Protein AF-X0VQC3-F1 (afdb_monomer)

Foldseek 3Di:
DPDDPDPDDDDPPDDDDDVLLLVCLLVVVPDPDSDLQSVCCVQVVDDGQDDDDPPDDDPSVVVVVVVSVVSVVVCCVLQVSVVLLVVLCVQLVDGSHCSSPLLSSLQSLLVVLCVVVVHDFFDFDDVVVVRQDDQDDADDDDDDDPDDDDDPPDDDDDDDLQLLVLCQVQVQFPVQWDPDAQPDDDDPQWDDQPSTIGHNDCSDRLNVSLVVLVVVLVVLVVVLVVDDPPDSVNVNSVSSSSSSVVSSSCSLVSCCDSRHRRNDPVSNNSSD

Nearest PDB structures (foldseek):
  7rsu-assembly1_A  TM=7.284E-01  e=1.125E-08  Thermococcus kodakarensis
  5mdn-assembly1_A  TM=6.912E-01  e=2.043E-08  Pyrobaculum calidifontis
  4ail-assembly1_C  TM=7.007E-01  e=2.011E-07  Pyrococcus furiosus
  8d96-assembly1_C  TM=7.444E-01  e=1.266E-06  Homo sapiens
  5iud-assembly1_A  TM=7.146E-01  e=9.870E-07  Homo sapiens

Structure (mmCIF, N/CA/C/O backbone):
data_AF-X0VQC3-F1
#
_entry.id   AF-X0VQC3-F1
#
loop_
_atom_site.group_PDB
_atom_site.id
_atom_site.type_symbol
_atom_site.label_atom_id
_atom_site.label_alt_id
_atom_site.label_comp_id
_atom_site.label_asym_id
_atom_site.label_entity_id
_atom_site.label_seq_id
_atom_site.pdbx_PDB_ins_code
_atom_site.Cartn_x
_atom_site.Cartn_y
_atom_site.Cartn_z
_atom_site.occupancy
_atom_site.B_iso_or_equiv
_atom_site.auth_seq_id
_atom_site.auth_comp_id
_atom_site.auth_asym_id
_atom_site.auth_atom_id
_atom_site.pdbx_PDB_model_num
ATOM 1 N N . LEU A 1 1 ? -15.003 15.583 -15.299 1.00 40.59 1 LEU A N 1
ATOM 2 C CA . LEU A 1 1 ? -13.691 15.624 -15.980 1.00 40.59 1 LEU A CA 1
ATOM 3 C C . LEU A 1 1 ? -12.706 14.827 -15.143 1.00 40.59 1 LEU A C 1
ATOM 5 O O . LEU A 1 1 ? -12.739 14.963 -13.927 1.00 40.59 1 LEU A O 1
ATOM 9 N N . ARG A 1 2 ? -11.904 13.953 -15.759 1.00 46.50 2 ARG A N 1
ATOM 10 C CA . ARG A 1 2 ? -10.806 13.276 -15.058 1.00 46.50 2 ARG A CA 1
ATOM 11 C C . ARG A 1 2 ? -9.728 14.327 -14.794 1.00 46.50 2 ARG A C 1
ATOM 13 O O . ARG A 1 2 ? -9.180 14.880 -15.739 1.00 46.50 2 ARG A O 1
ATOM 20 N N . TYR A 1 3 ? -9.524 14.679 -13.528 1.00 40.12 3 TYR A N 1
ATOM 21 C CA . TYR A 1 3 ? -8.561 15.704 -13.131 1.00 40.12 3 TYR A CA 1
ATOM 22 C C . TYR A 1 3 ? -7.164 15.077 -13.071 1.00 40.12 3 TYR A C 1
ATOM 24 O O . TYR A 1 3 ? -6.830 14.398 -12.101 1.00 40.12 3 TYR A O 1
ATOM 32 N N . GLY A 1 4 ? -6.381 15.271 -14.131 1.00 45.03 4 GLY A N 1
ATOM 33 C CA . GLY A 1 4 ? -4.924 15.321 -14.031 1.00 45.03 4 GLY A CA 1
ATOM 34 C C . GLY A 1 4 ? -4.515 16.773 -13.797 1.00 45.03 4 GLY A C 1
ATOM 35 O O . GLY A 1 4 ? -5.227 17.677 -14.232 1.00 45.03 4 GLY A O 1
ATOM 36 N N . ASP A 1 5 ? -3.412 17.012 -13.094 1.00 43.59 5 ASP A N 1
ATOM 37 C CA . ASP A 1 5 ? -2.832 18.355 -13.024 1.00 43.59 5 ASP A CA 1
ATOM 38 C C . ASP A 1 5 ? -2.479 18.819 -14.448 1.00 43.59 5 ASP A C 1
ATOM 40 O O . ASP A 1 5 ? -1.674 18.193 -15.138 1.00 43.59 5 ASP A O 1
ATOM 44 N N . GLY A 1 6 ? -3.129 19.892 -14.907 1.00 53.28 6 GLY A N 1
ATOM 45 C CA . GLY A 1 6 ? -3.018 20.418 -16.270 1.00 53.28 6 GLY A CA 1
ATOM 46 C C . GLY A 1 6 ? -4.232 20.119 -17.162 1.00 53.28 6 GLY A C 1
ATOM 47 O O . GLY A 1 6 ? -4.972 19.163 -16.960 1.00 53.28 6 GLY A O 1
ATOM 48 N N . LEU A 1 7 ? -4.442 20.971 -18.170 1.00 51.50 7 LEU A N 1
ATOM 49 C CA . LEU A 1 7 ? -5.541 20.965 -19.156 1.00 51.50 7 LEU A CA 1
ATOM 50 C C . LEU A 1 7 ? -5.521 19.747 -20.113 1.00 51.50 7 LEU A C 1
ATOM 52 O O . LEU A 1 7 ? -5.700 19.888 -21.322 1.00 51.50 7 LEU A O 1
ATOM 56 N N . VAL A 1 8 ? -5.270 18.540 -19.612 1.00 57.38 8 VAL A N 1
ATOM 57 C CA . VAL A 1 8 ? -5.296 17.320 -20.419 1.00 57.38 8 VAL A CA 1
ATOM 58 C C . VAL A 1 8 ? -6.728 16.798 -20.453 1.00 57.38 8 VAL A C 1
ATOM 60 O O . VAL A 1 8 ? -7.251 16.263 -19.476 1.00 57.38 8 VAL A O 1
ATOM 63 N N . PHE A 1 9 ? -7.386 16.974 -21.597 1.00 63.69 9 PHE A N 1
ATOM 64 C CA . PHE A 1 9 ? -8.705 16.405 -21.839 1.00 63.69 9 PHE A CA 1
ATOM 65 C C . PHE A 1 9 ? -8.575 14.905 -22.109 1.00 63.69 9 PHE A C 1
ATOM 67 O O . PHE A 1 9 ? -8.085 14.487 -23.155 1.00 63.69 9 PHE A O 1
ATOM 74 N N . TYR A 1 10 ? -9.036 14.092 -21.161 1.00 68.31 10 TYR A N 1
ATOM 75 C CA . TYR A 1 10 ? -9.134 12.647 -21.340 1.00 68.31 10 TYR A CA 1
ATOM 76 C C . TYR A 1 10 ? -10.372 12.306 -22.184 1.00 68.31 10 TYR A C 1
ATOM 78 O O . TYR A 1 10 ? -11.477 12.723 -21.815 1.00 68.31 10 TYR A O 1
ATOM 86 N N . PRO A 1 11 ? -10.236 11.544 -23.286 1.00 77.81 11 PRO A N 1
ATOM 87 C CA . PRO A 1 11 ? -11.393 11.070 -24.029 1.00 77.81 11 PRO A CA 1
ATOM 88 C C . PRO A 1 11 ? -12.239 10.150 -23.142 1.00 77.81 11 PRO A C 1
ATOM 90 O O . PRO A 1 11 ? -11.729 9.233 -22.492 1.00 77.81 11 PRO A O 1
ATOM 93 N N . ALA A 1 12 ? -13.549 10.402 -23.100 1.00 80.06 12 ALA A N 1
ATOM 94 C CA . ALA A 1 12 ? -14.473 9.602 -22.306 1.00 80.06 12 ALA A CA 1
ATOM 95 C C . ALA A 1 12 ? -14.398 8.118 -22.709 1.00 80.06 12 ALA A C 1
ATOM 97 O O . ALA A 1 12 ? -14.315 7.787 -23.890 1.00 80.06 12 ALA A O 1
ATOM 98 N N . GLY A 1 13 ? -14.415 7.225 -21.717 1.00 84.12 13 GLY A N 1
ATOM 99 C CA . GLY A 1 13 ? -14.326 5.778 -21.937 1.00 84.12 13 GLY A CA 1
ATOM 100 C C . GLY A 1 13 ? -12.916 5.239 -22.204 1.00 84.12 13 GLY A C 1
ATOM 101 O O . GLY A 1 13 ? -12.762 4.030 -22.332 1.00 84.12 13 GLY A O 1
ATOM 102 N N . THR A 1 14 ? -11.884 6.088 -22.241 1.00 86.56 14 THR A N 1
ATOM 103 C CA . THR A 1 14 ? -10.486 5.654 -22.400 1.00 86.56 14 THR A CA 1
ATOM 104 C C . THR A 1 14 ? -9.729 5.831 -21.096 1.00 86.56 14 THR A C 1
ATOM 106 O O . THR A 1 14 ? -9.711 6.936 -20.564 1.00 86.56 14 THR A O 1
ATOM 109 N N . SER A 1 15 ? -9.084 4.779 -20.587 1.00 86.38 15 SER A N 1
ATOM 110 C CA . SER A 1 15 ? -8.145 4.913 -19.467 1.00 86.38 15 SER A CA 1
ATOM 111 C C . SER A 1 15 ? -6.739 5.211 -19.969 1.00 86.38 15 SER A C 1
ATOM 113 O O . SER A 1 15 ? -6.212 4.476 -20.801 1.00 86.38 15 SER A O 1
ATOM 115 N N . ILE A 1 16 ? -6.137 6.286 -19.463 1.00 86.56 16 ILE A N 1
ATOM 116 C CA . ILE A 1 16 ? -4.767 6.679 -19.811 1.00 86.56 16 ILE A CA 1
ATOM 117 C C . ILE A 1 16 ? -3.869 6.388 -18.623 1.00 86.56 16 ILE A C 1
ATOM 119 O O . ILE A 1 16 ? -4.120 6.840 -17.509 1.00 86.56 16 ILE A O 1
ATOM 123 N N . ILE A 1 17 ? -2.817 5.624 -18.877 1.00 87.81 17 ILE A N 1
ATOM 124 C CA . ILE A 1 17 ? -1.938 5.098 -17.845 1.00 87.81 17 ILE A CA 1
ATOM 125 C C . ILE A 1 17 ? -0.516 5.495 -18.203 1.00 87.81 17 ILE A C 1
ATOM 127 O O . ILE A 1 17 ? -0.027 5.145 -19.278 1.00 87.81 17 ILE A O 1
ATOM 131 N N . ASP A 1 18 ? 0.151 6.196 -17.290 1.00 89.75 18 ASP A N 1
ATOM 132 C CA . ASP A 1 18 ? 1.593 6.386 -17.378 1.00 89.75 18 ASP A CA 1
ATOM 133 C C . ASP A 1 18 ? 2.300 5.173 -16.763 1.00 89.75 18 ASP A C 1
ATOM 135 O O . ASP A 1 18 ? 2.273 4.938 -15.551 1.00 89.75 18 ASP A O 1
ATOM 139 N N . TYR A 1 19 ? 2.943 4.393 -17.627 1.00 92.31 19 TYR A N 1
ATOM 140 C CA . TYR A 1 19 ? 3.675 3.194 -17.242 1.00 92.31 19 TYR A CA 1
ATOM 141 C C . TYR A 1 19 ? 4.839 3.505 -16.287 1.00 92.31 19 TYR A C 1
ATOM 143 O O . TYR A 1 19 ? 5.175 2.683 -15.435 1.00 92.31 19 TYR A O 1
ATOM 151 N N . MET A 1 20 ? 5.439 4.697 -16.385 1.00 93.00 20 MET A N 1
ATOM 152 C CA . MET A 1 20 ? 6.509 5.126 -15.486 1.00 93.00 20 MET A CA 1
ATOM 153 C C . MET A 1 20 ? 5.992 5.317 -14.056 1.00 93.00 20 MET A C 1
ATOM 155 O O . MET A 1 20 ? 6.674 4.937 -13.107 1.00 93.00 20 MET A O 1
ATOM 159 N N . GLU A 1 21 ? 4.796 5.881 -13.876 1.00 90.50 21 GLU A N 1
ATOM 160 C CA . GLU A 1 21 ? 4.200 6.068 -12.545 1.00 90.50 21 GLU A CA 1
ATOM 161 C C . GLU A 1 21 ? 3.893 4.726 -11.876 1.00 90.50 21 GLU A C 1
ATOM 163 O O . GLU A 1 21 ? 4.167 4.516 -10.690 1.00 90.50 21 GLU A O 1
ATOM 168 N N . TRP A 1 22 ? 3.396 3.774 -12.660 1.00 90.50 22 TRP A N 1
ATOM 169 C CA . TRP A 1 22 ? 3.214 2.395 -12.221 1.00 90.50 22 TRP A CA 1
ATOM 170 C C . TRP A 1 22 ? 4.532 1.727 -11.843 1.00 90.50 22 TRP A C 1
ATOM 172 O O . TRP A 1 22 ? 4.636 1.125 -10.774 1.00 90.50 22 TRP A O 1
ATOM 182 N N . ASP A 1 23 ? 5.559 1.888 -12.669 1.00 89.81 23 ASP A N 1
ATOM 183 C CA . ASP A 1 23 ? 6.875 1.329 -12.406 1.00 89.81 23 ASP A CA 1
ATOM 184 C C . ASP A 1 23 ? 7.520 1.921 -11.141 1.00 89.81 23 ASP A C 1
ATOM 186 O O . ASP A 1 23 ? 8.015 1.175 -10.292 1.00 89.81 23 ASP A O 1
ATOM 190 N N . LYS A 1 24 ? 7.436 3.242 -10.933 1.00 89.25 24 LYS A N 1
ATOM 191 C CA . LYS A 1 24 ? 7.860 3.898 -9.684 1.00 89.25 24 LYS A CA 1
ATOM 192 C C . LYS A 1 24 ? 7.127 3.322 -8.480 1.00 89.25 24 LYS A C 1
ATOM 194 O O . LYS A 1 24 ? 7.752 3.042 -7.458 1.00 89.25 24 LYS A O 1
ATOM 199 N N . LYS A 1 25 ? 5.811 3.121 -8.581 1.00 86.00 25 LYS A N 1
ATOM 200 C CA . LYS A 1 25 ? 5.006 2.559 -7.491 1.00 86.00 25 LYS A CA 1
ATOM 201 C C . LYS A 1 25 ? 5.459 1.142 -7.138 1.00 86.00 25 LYS A C 1
ATOM 203 O O . LYS A 1 25 ? 5.675 0.840 -5.966 1.00 86.00 25 LYS A O 1
ATOM 208 N N . VAL A 1 26 ? 5.616 0.288 -8.145 1.00 84.31 26 VAL A N 1
ATOM 209 C CA . VAL A 1 26 ? 5.994 -1.120 -7.977 1.00 84.31 26 VAL A CA 1
ATOM 210 C C . VAL A 1 26 ? 7.424 -1.260 -7.448 1.00 84.31 26 VAL A C 1
ATOM 212 O O . VAL A 1 26 ? 7.691 -2.090 -6.581 1.00 84.31 26 VAL A O 1
ATOM 215 N N . THR A 1 27 ? 8.341 -0.411 -7.908 1.00 84.62 27 THR A N 1
ATOM 216 C CA . THR A 1 27 ? 9.752 -0.415 -7.485 1.00 84.62 27 THR A CA 1
ATOM 217 C C . THR A 1 27 ? 10.030 0.434 -6.242 1.00 84.62 27 THR A C 1
ATOM 219 O O . THR A 1 27 ? 11.187 0.578 -5.840 1.00 84.62 27 THR A O 1
ATOM 222 N N . LEU A 1 28 ? 8.992 0.993 -5.608 1.00 83.12 28 LEU A N 1
ATOM 223 C CA . LEU A 1 28 ? 9.086 1.895 -4.450 1.00 83.12 28 LEU A CA 1
ATOM 224 C C . LEU A 1 28 ? 10.008 3.101 -4.691 1.00 83.12 28 LEU A C 1
ATOM 226 O O . LEU A 1 28 ? 10.703 3.564 -3.787 1.00 83.12 28 LEU A O 1
ATOM 230 N N . ASN A 1 29 ? 10.016 3.585 -5.926 1.00 87.06 29 ASN A N 1
ATOM 231 C CA . ASN A 1 29 ? 10.859 4.652 -6.430 1.00 87.06 29 ASN A CA 1
ATOM 232 C C . ASN A 1 29 ? 12.381 4.390 -6.290 1.00 87.06 29 ASN A C 1
ATOM 234 O O . ASN A 1 29 ? 13.154 5.326 -6.099 1.00 87.06 29 ASN A O 1
ATOM 238 N N . ARG A 1 30 ? 12.835 3.128 -6.358 1.00 85.19 30 ARG A N 1
ATOM 239 C CA . ARG A 1 30 ? 14.240 2.748 -6.072 1.00 85.19 30 ARG A CA 1
ATOM 240 C C . ARG A 1 30 ? 15.118 2.477 -7.294 1.00 85.19 30 ARG A C 1
ATOM 242 O O . ARG A 1 30 ? 16.275 2.095 -7.115 1.00 85.19 30 ARG A O 1
ATOM 249 N N . ARG A 1 31 ? 14.618 2.646 -8.523 1.00 87.38 31 ARG A N 1
ATOM 250 C CA . ARG A 1 31 ? 15.477 2.526 -9.713 1.00 87.38 31 ARG A CA 1
ATOM 251 C C . ARG A 1 31 ? 16.533 3.625 -9.740 1.00 87.38 31 ARG A C 1
ATOM 253 O O . ARG A 1 31 ? 16.298 4.741 -9.286 1.00 87.38 31 ARG A O 1
ATOM 260 N N . LYS A 1 32 ? 17.684 3.324 -10.348 1.00 90.19 32 LYS A N 1
ATOM 261 C CA . LYS A 1 32 ? 18.749 4.317 -10.579 1.00 90.19 32 LYS A CA 1
ATOM 262 C C . LYS A 1 32 ? 18.290 5.443 -11.511 1.00 90.19 32 LYS A C 1
ATOM 264 O O . LYS A 1 32 ? 18.724 6.579 -11.365 1.00 90.19 32 LYS A O 1
ATOM 269 N N . SER A 1 33 ? 17.443 5.118 -12.486 1.00 93.69 33 SER A N 1
ATOM 270 C CA . SER A 1 33 ? 16.868 6.055 -13.448 1.00 93.69 33 SER A CA 1
ATOM 271 C C . SER A 1 33 ? 15.614 5.448 -14.078 1.00 93.69 33 SER A C 1
ATOM 273 O O . SER A 1 33 ? 15.569 4.241 -14.303 1.00 93.69 33 SER A O 1
ATOM 275 N N . TYR A 1 34 ? 14.628 6.292 -14.390 1.00 94.62 34 TYR A N 1
ATOM 276 C CA . TYR A 1 34 ? 13.377 5.910 -15.064 1.00 94.62 34 TYR A CA 1
ATOM 277 C C . TYR A 1 34 ? 13.370 6.247 -16.557 1.00 94.62 34 TYR A C 1
ATOM 279 O O . TYR A 1 34 ? 12.338 6.137 -17.213 1.00 94.62 34 TYR A O 1
ATOM 287 N N . ALA A 1 35 ? 14.507 6.671 -17.118 1.00 94.56 35 ALA A N 1
ATOM 288 C CA . ALA A 1 35 ? 14.618 6.795 -18.564 1.00 94.56 35 ALA A CA 1
ATOM 289 C C . ALA A 1 35 ? 14.378 5.419 -19.202 1.00 94.56 35 ALA A C 1
ATOM 291 O O . ALA A 1 35 ? 14.978 4.435 -18.766 1.00 94.56 35 ALA A O 1
ATOM 292 N N . LEU A 1 36 ? 13.543 5.360 -20.245 1.00 95.25 36 LEU A N 1
ATOM 293 C CA . LEU A 1 36 ? 13.173 4.106 -20.913 1.00 95.25 36 LEU A CA 1
ATOM 294 C C . LEU A 1 36 ? 14.398 3.263 -21.294 1.00 95.25 36 LEU A C 1
ATOM 296 O O . LEU A 1 36 ? 14.395 2.053 -21.112 1.00 95.25 36 LEU A O 1
ATOM 300 N N . ASP A 1 37 ? 15.464 3.912 -21.763 1.00 93.81 37 ASP A N 1
ATOM 301 C CA . ASP A 1 37 ? 16.719 3.257 -22.135 1.00 93.81 37 ASP A CA 1
ATOM 302 C C . ASP A 1 37 ? 17.385 2.526 -20.957 1.00 93.81 37 ASP A C 1
ATOM 304 O O . ASP A 1 37 ? 17.855 1.402 -21.113 1.00 93.81 37 ASP A O 1
ATOM 308 N N . ASN A 1 38 ? 17.368 3.128 -19.764 1.00 94.69 38 ASN A N 1
ATOM 309 C CA . ASN A 1 38 ? 17.933 2.530 -18.552 1.00 94.69 38 ASN A CA 1
ATOM 310 C C . ASN A 1 38 ? 17.059 1.385 -18.033 1.00 94.69 38 ASN A C 1
ATOM 312 O O . ASN A 1 38 ? 17.579 0.348 -17.627 1.00 94.69 38 ASN A O 1
ATOM 316 N N . VAL A 1 39 ? 15.734 1.552 -18.073 1.00 94.38 39 VAL A N 1
ATOM 317 C CA . VAL A 1 39 ? 14.789 0.504 -17.661 1.00 94.38 39 VAL A CA 1
ATOM 318 C C . VAL A 1 39 ? 14.862 -0.695 -18.612 1.00 94.38 39 VAL A C 1
ATOM 320 O O . VAL A 1 39 ? 14.867 -1.833 -18.149 1.00 94.38 39 VAL A O 1
ATOM 323 N N . ALA A 1 40 ? 14.984 -0.463 -19.923 1.00 94.38 40 ALA A N 1
ATOM 324 C CA . ALA A 1 40 ? 15.162 -1.519 -20.918 1.00 94.38 40 ALA A CA 1
ATOM 325 C C . ALA A 1 40 ? 16.475 -2.289 -20.707 1.00 94.38 40 ALA A C 1
ATOM 327 O O . ALA A 1 40 ? 16.461 -3.515 -20.709 1.00 94.38 40 ALA A O 1
ATOM 328 N N . GLN A 1 41 ? 17.588 -1.605 -20.431 1.00 93.38 41 GLN A N 1
ATOM 329 C CA . GLN A 1 41 ? 18.852 -2.267 -20.080 1.00 93.38 41 GLN A CA 1
ATOM 330 C C . GLN A 1 41 ? 18.722 -3.121 -18.810 1.00 93.38 41 GLN A C 1
ATOM 332 O O . GLN A 1 41 ? 19.151 -4.270 -18.785 1.00 93.38 41 GLN A O 1
ATOM 337 N N . GLU A 1 42 ? 18.103 -2.585 -17.754 1.00 91.06 42 GLU A N 1
ATOM 338 C CA . GLU A 1 42 ? 17.961 -3.287 -16.472 1.00 91.06 42 GLU A CA 1
ATOM 339 C C . GLU A 1 42 ? 17.033 -4.508 -16.568 1.00 91.06 42 GLU A C 1
ATOM 341 O O . GLU A 1 42 ? 17.318 -5.563 -16.002 1.00 91.06 42 GLU A O 1
ATOM 346 N N . VAL A 1 43 ? 15.896 -4.358 -17.252 1.00 89.94 43 VAL A N 1
ATOM 347 C CA . VAL A 1 43 ? 14.829 -5.363 -17.270 1.00 89.94 43 VAL A CA 1
ATOM 348 C C . VAL A 1 43 ? 14.975 -6.317 -18.445 1.00 89.94 43 VAL A C 1
ATOM 350 O O . VAL A 1 43 ? 14.738 -7.509 -18.268 1.00 89.94 43 VAL A O 1
ATOM 353 N N . LEU A 1 44 ? 15.337 -5.835 -19.633 1.00 91.56 44 LEU A N 1
ATOM 354 C CA . LEU A 1 44 ? 15.405 -6.629 -20.865 1.00 91.56 44 LEU A CA 1
ATOM 355 C C . LEU A 1 44 ? 16.828 -7.068 -21.230 1.00 91.56 44 LEU A C 1
ATOM 357 O O . LEU A 1 44 ? 16.957 -7.859 -22.156 1.00 91.56 44 LEU A O 1
ATOM 361 N N . GLU A 1 45 ? 17.859 -6.605 -20.512 1.00 90.19 45 GLU A N 1
ATOM 362 C CA . GLU A 1 45 ? 19.272 -6.801 -20.893 1.00 90.19 45 GLU A CA 1
ATOM 363 C C . GLU A 1 45 ? 19.567 -6.237 -22.299 1.00 90.19 45 GLU A C 1
ATOM 365 O O . GLU A 1 45 ? 20.410 -6.743 -23.037 1.00 90.19 45 GLU A O 1
ATOM 370 N N . ASP A 1 46 ? 18.834 -5.184 -22.678 1.00 91.50 46 ASP A N 1
ATOM 371 C CA . ASP A 1 46 ? 18.937 -4.543 -23.987 1.00 91.50 46 ASP A CA 1
ATOM 372 C C . ASP A 1 46 ? 20.200 -3.670 -24.102 1.00 91.50 46 ASP A C 1
ATOM 374 O O . ASP A 1 46 ? 20.826 -3.288 -23.114 1.00 91.50 46 ASP A O 1
ATOM 378 N N . THR A 1 47 ? 20.564 -3.325 -25.330 1.00 89.19 47 THR A N 1
ATOM 379 C CA . THR A 1 47 ? 21.658 -2.409 -25.651 1.00 89.19 47 THR A CA 1
ATOM 380 C C . THR A 1 47 ? 21.236 -0.939 -25.505 1.00 89.19 47 THR A C 1
ATOM 382 O O . THR A 1 47 ? 20.103 -0.578 -25.837 1.00 89.19 47 THR A O 1
ATOM 385 N N . PRO A 1 48 ? 22.123 -0.055 -25.013 1.00 87.81 48 PRO A N 1
ATOM 386 C CA . PRO A 1 48 ? 21.829 1.371 -24.919 1.00 87.81 48 PRO A CA 1
ATOM 387 C C . PRO A 1 48 ? 21.626 1.979 -26.308 1.00 87.81 48 PRO A C 1
ATOM 389 O O . PRO A 1 48 ? 22.341 1.653 -27.257 1.00 87.81 48 PRO A O 1
ATOM 392 N N . ASN A 1 49 ? 20.676 2.903 -26.422 1.00 84.06 49 ASN A N 1
ATOM 393 C CA . ASN A 1 49 ? 20.494 3.661 -27.655 1.00 84.06 49 ASN A CA 1
ATOM 394 C C . ASN A 1 49 ? 21.722 4.531 -27.969 1.00 84.06 49 ASN A C 1
ATOM 396 O O . ASN A 1 49 ? 22.321 5.146 -27.082 1.00 84.06 49 ASN A O 1
ATOM 400 N N . GLU A 1 50 ? 22.027 4.689 -29.259 1.00 84.06 50 GLU A N 1
ATOM 401 C CA . GLU A 1 50 ? 22.944 5.737 -29.713 1.00 84.06 50 GLU A CA 1
ATOM 402 C C . GLU A 1 50 ? 22.397 7.129 -29.352 1.00 84.06 50 GLU A C 1
ATOM 404 O O . GLU A 1 50 ? 21.185 7.373 -29.364 1.00 84.06 50 GLU A O 1
ATOM 409 N N . LYS A 1 51 ? 23.295 8.084 -29.080 1.00 83.06 51 LYS A N 1
ATOM 410 C CA . LYS A 1 51 ? 22.900 9.491 -28.958 1.00 83.06 51 LYS A CA 1
ATOM 411 C C . LYS A 1 51 ? 22.436 9.998 -30.320 1.00 83.06 51 LYS A C 1
ATOM 413 O O . LYS A 1 51 ? 23.211 10.019 -31.274 1.00 83.06 51 LYS A O 1
ATOM 418 N N . VAL A 1 52 ? 21.184 10.441 -30.389 1.00 84.38 52 VAL A N 1
ATOM 419 C CA . 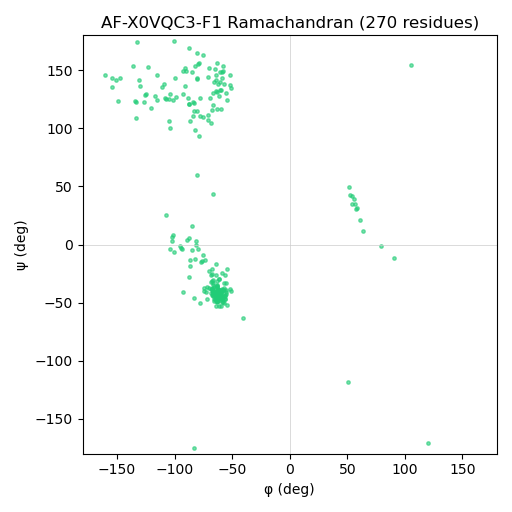VAL A 1 52 ? 20.593 11.023 -31.596 1.00 84.38 52 VAL A CA 1
ATOM 420 C C . VAL A 1 52 ? 20.389 12.520 -31.389 1.00 84.38 52 VAL A C 1
ATOM 422 O O . VAL A 1 52 ? 19.961 12.953 -30.320 1.00 84.38 52 VAL A O 1
ATOM 425 N N . ASP A 1 53 ? 20.699 13.312 -32.412 1.00 85.00 53 ASP A N 1
ATOM 426 C CA . ASP A 1 53 ? 20.377 14.737 -32.448 1.00 85.00 53 ASP A CA 1
ATOM 427 C C . ASP A 1 53 ? 18.912 14.925 -32.858 1.00 85.00 53 ASP A C 1
ATOM 429 O O . ASP A 1 53 ? 18.540 14.600 -33.983 1.00 85.00 53 ASP A O 1
ATOM 433 N N . PHE A 1 54 ? 18.091 15.461 -31.954 1.00 87.69 54 PHE A N 1
ATOM 434 C CA . PHE A 1 54 ? 16.665 15.706 -32.181 1.00 87.69 54 PHE A CA 1
ATOM 435 C C . PHE A 1 54 ? 16.370 16.981 -32.989 1.00 87.69 54 PHE A C 1
ATOM 437 O O . PHE A 1 54 ? 15.211 17.229 -33.314 1.00 87.69 54 PHE A O 1
ATOM 444 N N . SER A 1 55 ? 17.383 17.782 -33.343 1.00 90.06 55 SER A N 1
ATOM 445 C CA . SER A 1 55 ? 17.196 19.035 -34.089 1.00 90.06 55 SER A CA 1
ATOM 446 C C . SER A 1 55 ? 16.762 18.824 -35.545 1.00 90.06 55 SER A C 1
ATOM 448 O O . SER A 1 55 ? 16.160 19.714 -36.149 1.00 90.06 55 SER A O 1
ATOM 450 N N . LYS A 1 56 ? 17.046 17.649 -36.125 1.00 87.56 56 LYS A N 1
ATOM 451 C CA . LYS A 1 56 ? 16.734 17.321 -37.523 1.00 87.56 56 LYS A CA 1
ATOM 452 C C . LYS A 1 56 ? 16.120 15.936 -37.638 1.00 87.56 56 LYS A C 1
ATOM 454 O O . LYS A 1 56 ? 16.751 14.942 -37.290 1.00 87.56 56 LYS A O 1
ATOM 459 N N . LEU A 1 57 ? 14.922 15.861 -38.220 1.00 89.75 57 LEU A N 1
ATOM 460 C CA . LEU A 1 57 ? 14.273 14.585 -38.508 1.00 89.75 57 LEU A CA 1
ATOM 461 C C . LEU A 1 57 ? 15.108 13.772 -39.506 1.00 89.75 57 LEU A C 1
ATOM 463 O O . LEU A 1 57 ? 15.274 14.164 -40.659 1.00 89.75 57 LEU A O 1
ATOM 467 N N . ASN A 1 58 ? 15.596 12.615 -39.070 1.00 90.00 58 ASN A N 1
ATOM 468 C CA . ASN A 1 58 ? 16.348 11.675 -39.896 1.00 90.00 58 A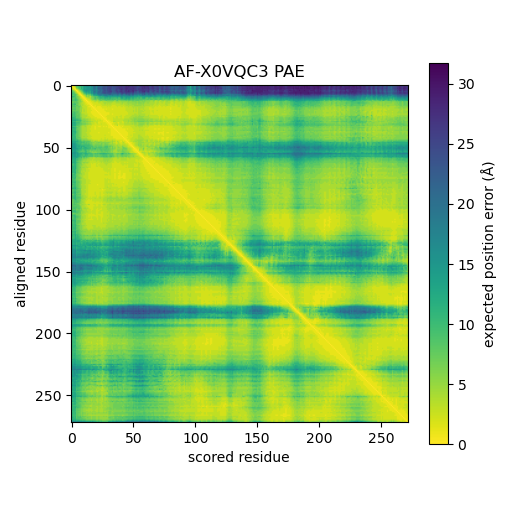SN A CA 1
ATOM 469 C C . ASN A 1 58 ? 15.820 10.241 -39.701 1.00 90.00 58 ASN A C 1
ATOM 471 O O . ASN A 1 58 ? 14.937 9.990 -38.874 1.00 90.00 58 ASN A O 1
ATOM 475 N N . SER A 1 59 ? 16.339 9.294 -40.485 1.00 89.62 59 SER A N 1
ATOM 476 C CA . SER A 1 59 ? 15.966 7.877 -40.384 1.00 89.62 59 SER A CA 1
ATOM 477 C C . SER A 1 59 ? 16.255 7.292 -38.997 1.00 89.62 59 SER A C 1
ATOM 479 O O . SER A 1 59 ? 15.413 6.565 -38.477 1.00 89.62 59 SER A O 1
ATOM 481 N N . LYS A 1 60 ? 17.368 7.681 -38.359 1.00 88.31 60 LYS A N 1
ATOM 482 C CA . LYS A 1 60 ? 17.743 7.215 -37.014 1.00 88.31 60 LYS A CA 1
ATOM 483 C C . LYS A 1 60 ? 16.724 7.610 -35.939 1.00 88.31 60 LYS A C 1
ATOM 485 O O . LYS A 1 60 ? 16.408 6.794 -35.084 1.00 88.31 60 LYS A O 1
ATOM 490 N N . ILE A 1 61 ? 16.166 8.826 -35.981 1.00 90.50 61 ILE A N 1
ATOM 491 C CA . ILE A 1 61 ? 15.115 9.253 -35.033 1.00 90.50 61 ILE A CA 1
ATOM 492 C C . ILE A 1 61 ? 13.854 8.406 -35.207 1.00 90.50 61 ILE A C 1
ATOM 494 O O . ILE A 1 61 ? 13.257 7.985 -34.217 1.00 90.50 61 ILE A O 1
ATOM 498 N N . LYS A 1 62 ? 13.446 8.152 -36.457 1.00 90.88 62 LYS A N 1
ATOM 499 C CA . LYS A 1 62 ? 12.261 7.330 -36.747 1.00 90.88 62 LYS A CA 1
ATOM 500 C C . LYS A 1 62 ? 12.449 5.903 -36.239 1.00 90.88 62 LYS A C 1
ATOM 502 O O . LYS A 1 62 ? 11.564 5.368 -35.581 1.00 90.88 62 LYS A O 1
ATOM 507 N N . GLU A 1 63 ? 13.613 5.316 -36.503 1.00 90.56 63 GLU A N 1
ATOM 508 C CA . GLU A 1 63 ? 13.967 3.984 -36.017 1.00 90.56 63 GLU A CA 1
ATOM 509 C C . GLU A 1 63 ? 14.000 3.931 -34.486 1.00 90.56 63 GLU A C 1
ATOM 511 O O . GLU A 1 63 ? 13.374 3.055 -33.891 1.00 90.56 63 GLU A O 1
ATOM 516 N N . LYS A 1 64 ? 14.631 4.919 -33.839 1.00 91.06 64 LYS A N 1
ATOM 517 C CA . LYS A 1 64 ? 14.632 5.045 -32.380 1.00 91.06 64 LYS A CA 1
ATOM 518 C C . LYS A 1 64 ? 13.213 5.103 -31.811 1.00 91.06 64 LYS A C 1
ATOM 520 O O . LYS A 1 64 ? 12.924 4.391 -30.857 1.00 91.06 64 LYS A O 1
ATOM 525 N N . ASN A 1 65 ? 12.323 5.909 -32.390 1.00 92.25 65 ASN A N 1
ATOM 526 C CA . ASN A 1 65 ? 10.942 6.019 -31.919 1.00 92.25 65 ASN A CA 1
ATOM 527 C C . ASN A 1 65 ? 10.184 4.683 -32.024 1.00 92.25 65 ASN A C 1
ATOM 529 O O . ASN A 1 65 ? 9.509 4.286 -31.077 1.00 92.25 65 ASN A O 1
ATOM 533 N N . ILE A 1 66 ? 10.345 3.960 -33.137 1.00 93.19 66 ILE A N 1
ATOM 534 C CA . ILE A 1 66 ? 9.758 2.623 -33.312 1.00 93.19 66 ILE A CA 1
ATOM 535 C C . ILE A 1 66 ? 10.319 1.646 -32.269 1.00 93.19 66 ILE A C 1
ATOM 537 O O . ILE A 1 66 ? 9.562 0.882 -31.669 1.00 93.19 66 ILE A O 1
ATOM 541 N N . ASN A 1 67 ? 11.633 1.668 -32.038 1.00 92.19 67 ASN A N 1
ATOM 542 C CA . ASN A 1 67 ? 12.286 0.792 -31.068 1.00 92.19 67 ASN A CA 1
ATOM 543 C C . ASN A 1 67 ? 11.863 1.108 -29.628 1.00 92.19 67 ASN A C 1
ATOM 545 O O . ASN A 1 67 ? 11.628 0.180 -28.861 1.00 92.19 67 ASN A O 1
ATOM 549 N N . ASP A 1 68 ? 11.672 2.380 -29.274 1.00 94.38 68 ASP A N 1
ATOM 550 C CA . ASP A 1 68 ? 11.153 2.779 -27.963 1.00 94.38 68 ASP A CA 1
ATOM 551 C C . ASP A 1 68 ? 9.742 2.195 -27.722 1.00 94.38 68 ASP A C 1
ATOM 553 O O . ASP A 1 68 ? 9.477 1.639 -26.656 1.00 94.38 68 ASP A O 1
ATOM 557 N N . VAL A 1 69 ? 8.851 2.212 -28.725 1.00 95.94 69 VAL A N 1
ATOM 558 C CA . VAL A 1 69 ? 7.518 1.580 -28.613 1.00 95.94 69 VAL A CA 1
ATOM 559 C C . VAL A 1 69 ? 7.624 0.056 -28.499 1.00 95.94 69 VAL A C 1
ATOM 561 O O . VAL A 1 69 ? 6.943 -0.548 -27.671 1.00 95.94 69 VAL A O 1
ATOM 564 N N . LYS A 1 70 ? 8.502 -0.586 -29.279 1.00 95.19 70 LYS A N 1
ATOM 565 C CA . LYS A 1 70 ? 8.742 -2.037 -29.170 1.00 95.19 70 LYS A CA 1
ATOM 566 C C . LYS A 1 70 ? 9.261 -2.426 -27.785 1.00 95.19 70 LYS A C 1
ATOM 568 O O . LYS A 1 70 ? 8.782 -3.405 -27.220 1.00 95.19 70 LYS A O 1
ATOM 573 N N . ARG A 1 71 ? 10.174 -1.636 -27.212 1.00 95.38 71 ARG A N 1
ATOM 574 C CA . ARG A 1 71 ? 10.673 -1.826 -25.842 1.00 95.38 71 ARG A CA 1
ATOM 575 C C . ARG A 1 71 ? 9.550 -1.751 -24.822 1.00 95.38 71 ARG A C 1
ATOM 577 O O . ARG A 1 71 ? 9.509 -2.584 -23.929 1.00 95.38 71 ARG A O 1
ATOM 584 N N . MET A 1 72 ? 8.619 -0.808 -24.966 1.00 95.62 72 MET A N 1
ATOM 585 C CA . MET A 1 72 ? 7.449 -0.729 -24.082 1.00 95.62 72 MET A CA 1
ATOM 586 C C . MET A 1 72 ? 6.600 -2.007 -24.127 1.00 95.62 72 MET A C 1
ATOM 588 O O . MET A 1 72 ? 6.209 -2.508 -23.075 1.00 95.62 72 MET A O 1
ATOM 592 N N . VAL A 1 73 ? 6.368 -2.574 -25.317 1.00 95.44 73 VAL A N 1
ATOM 593 C CA . VAL A 1 73 ? 5.642 -3.851 -25.465 1.00 95.44 73 VAL A CA 1
ATOM 594 C C . VAL A 1 73 ? 6.402 -4.997 -24.791 1.00 95.44 73 VAL A C 1
ATOM 596 O O . VAL A 1 73 ? 5.819 -5.731 -24.000 1.00 95.44 73 V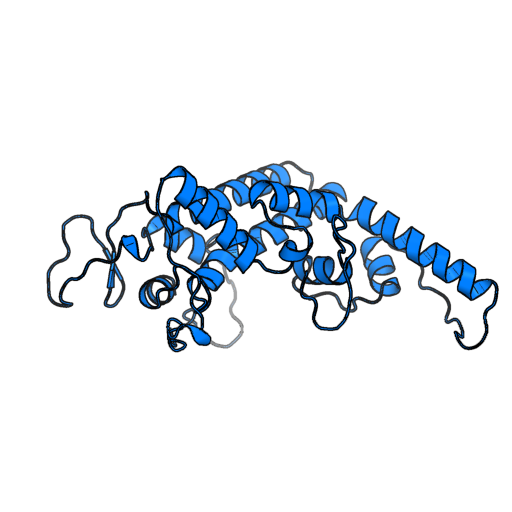AL A O 1
ATOM 599 N N . GLN A 1 74 ? 7.711 -5.108 -25.027 1.00 94.75 74 GLN A N 1
ATOM 600 C CA . GLN A 1 74 ? 8.559 -6.138 -24.411 1.00 94.75 74 GLN A CA 1
ATOM 601 C C . GLN A 1 74 ? 8.640 -6.002 -22.882 1.00 94.75 74 GLN A C 1
ATOM 603 O O . GLN A 1 74 ? 8.671 -7.001 -22.160 1.00 94.75 74 GLN A O 1
ATOM 608 N N . LEU A 1 75 ? 8.664 -4.767 -22.370 1.00 93.38 75 LEU A N 1
ATOM 609 C CA . LEU A 1 75 ? 8.607 -4.492 -20.937 1.00 93.38 75 LEU A CA 1
ATOM 610 C C . LEU A 1 75 ? 7.286 -4.973 -20.341 1.00 93.38 75 LEU A C 1
ATOM 612 O O . LEU A 1 75 ? 7.325 -5.616 -19.298 1.00 93.38 75 LEU A O 1
ATOM 616 N N . GLU A 1 76 ? 6.144 -4.726 -20.985 1.00 92.50 76 GLU A N 1
ATOM 617 C CA . GLU A 1 76 ? 4.854 -5.247 -20.513 1.00 92.50 76 GLU A CA 1
ATOM 618 C C . GLU A 1 76 ? 4.789 -6.775 -20.608 1.00 92.50 76 GLU A C 1
ATOM 620 O O . GLU A 1 76 ? 4.358 -7.422 -19.658 1.00 92.50 76 GLU A O 1
ATOM 625 N N . GLU A 1 77 ? 5.291 -7.389 -21.682 1.00 90.12 77 GLU A N 1
ATOM 626 C CA . GLU A 1 77 ? 5.366 -8.852 -21.797 1.00 90.12 77 GLU A CA 1
ATOM 627 C C . GLU A 1 77 ? 6.158 -9.486 -20.647 1.00 90.12 77 GLU A C 1
ATOM 629 O O . GLU A 1 77 ? 5.777 -10.549 -20.146 1.00 90.12 77 GLU A O 1
ATOM 634 N N . LYS A 1 78 ? 7.234 -8.824 -20.203 1.00 86.69 78 LYS A N 1
ATOM 635 C CA . LYS A 1 78 ? 8.078 -9.306 -19.109 1.00 86.69 78 LYS A CA 1
ATOM 636 C C . LYS A 1 78 ? 7.526 -8.954 -17.730 1.00 86.69 78 LYS A C 1
ATOM 638 O O . LYS A 1 78 ? 7.528 -9.819 -16.864 1.00 86.69 78 LYS A O 1
ATOM 643 N N . LEU A 1 79 ? 7.082 -7.720 -17.505 1.00 86.06 79 LEU A N 1
ATOM 644 C CA . LEU A 1 79 ? 6.690 -7.205 -16.186 1.00 86.06 79 LEU A CA 1
ATOM 645 C C . LEU A 1 79 ? 5.222 -7.475 -15.841 1.00 86.06 79 LEU A C 1
ATOM 647 O O . LEU A 1 79 ? 4.902 -7.605 -14.659 1.00 86.06 79 LEU A O 1
ATOM 651 N N . LYS A 1 80 ? 4.349 -7.587 -16.851 1.00 86.56 80 LYS A N 1
ATOM 652 C CA . LYS A 1 80 ? 2.912 -7.860 -16.709 1.00 86.56 80 LYS A CA 1
ATOM 653 C C . LYS A 1 80 ? 2.201 -6.872 -15.780 1.00 86.56 80 LYS A C 1
ATOM 655 O O . LYS A 1 80 ? 1.400 -7.278 -14.931 1.00 86.56 80 LYS A O 1
ATOM 660 N N . TYR A 1 81 ? 2.522 -5.580 -15.888 1.00 88.50 81 TYR A N 1
ATOM 661 C CA . TYR A 1 81 ? 1.933 -4.562 -15.019 1.00 88.50 81 TYR A CA 1
ATOM 662 C C . TYR A 1 81 ? 0.447 -4.382 -15.305 1.00 88.50 81 TYR A C 1
ATOM 664 O O . TYR A 1 81 ? -0.316 -4.237 -14.352 1.00 88.50 81 TYR A O 1
ATOM 672 N N . ILE A 1 82 ? 0.015 -4.447 -16.568 1.00 89.69 82 ILE A N 1
ATOM 673 C CA . ILE A 1 82 ? -1.408 -4.320 -16.911 1.00 89.69 82 ILE A CA 1
ATOM 674 C C . ILE A 1 82 ? -2.211 -5.446 -16.263 1.00 89.69 82 ILE A C 1
ATOM 676 O O . ILE A 1 82 ? -3.158 -5.161 -15.531 1.00 89.69 82 ILE A O 1
ATOM 680 N N . ASP A 1 83 ? -1.806 -6.702 -16.467 1.00 84.75 83 ASP A N 1
ATOM 681 C CA . ASP A 1 83 ? -2.485 -7.867 -15.880 1.00 84.75 83 ASP A CA 1
ATOM 682 C C . ASP A 1 83 ? -2.553 -7.757 -14.350 1.00 84.75 83 ASP A C 1
ATOM 684 O O . ASP A 1 83 ? -3.597 -7.986 -13.733 1.00 84.75 83 ASP A O 1
ATOM 688 N N . TYR A 1 84 ? -1.437 -7.353 -13.742 1.00 81.31 84 TYR A N 1
ATOM 689 C CA . TYR A 1 84 ? -1.313 -7.202 -12.301 1.00 81.31 84 TYR A CA 1
ATOM 690 C C . TYR A 1 84 ? -2.226 -6.108 -11.728 1.00 81.31 84 TYR A C 1
ATOM 692 O O . TYR A 1 84 ? -2.996 -6.351 -10.794 1.00 81.31 84 TYR A O 1
ATOM 700 N N . PHE A 1 85 ? -2.158 -4.893 -12.273 1.00 87.31 85 PHE A N 1
ATOM 701 C CA . PHE A 1 85 ? -2.994 -3.794 -11.805 1.00 87.31 85 PHE A CA 1
ATOM 702 C C . PHE A 1 85 ? -4.467 -4.037 -12.121 1.00 87.31 85 PHE A C 1
ATOM 704 O O . PHE A 1 85 ? -5.316 -3.644 -11.325 1.00 87.31 85 PHE A O 1
ATOM 711 N N . ASP A 1 86 ? -4.795 -4.737 -13.210 1.00 87.81 86 ASP A N 1
ATOM 712 C CA . ASP A 1 86 ? -6.175 -5.109 -13.510 1.00 87.81 86 ASP A CA 1
ATOM 713 C C . ASP A 1 86 ? -6.744 -6.096 -12.468 1.00 87.81 86 ASP A C 1
ATOM 715 O O . ASP A 1 86 ? -7.893 -5.960 -12.049 1.00 87.81 86 ASP A O 1
ATOM 719 N N . GLU A 1 87 ? -5.945 -7.034 -11.946 1.00 83.50 87 GLU A N 1
ATOM 720 C CA . GLU A 1 87 ? -6.371 -7.913 -10.844 1.00 83.50 87 GLU A CA 1
ATOM 721 C C . GLU A 1 87 ? -6.770 -7.107 -9.593 1.00 83.50 87 GLU A C 1
ATOM 723 O O . GLU A 1 87 ? -7.874 -7.272 -9.058 1.00 83.50 87 GLU A O 1
ATOM 728 N N . ILE A 1 88 ? -5.922 -6.162 -9.170 1.00 85.75 88 ILE A N 1
ATOM 729 C CA . ILE A 1 88 ? -6.220 -5.276 -8.032 1.00 85.75 88 ILE A CA 1
ATOM 730 C C . ILE A 1 88 ? -7.422 -4.383 -8.335 1.00 85.75 88 ILE A C 1
ATOM 732 O O . ILE A 1 88 ? -8.281 -4.171 -7.473 1.00 85.75 88 ILE A O 1
ATOM 736 N N . ARG A 1 89 ? -7.499 -3.846 -9.553 1.00 89.81 89 ARG A N 1
ATOM 737 C CA . ARG A 1 89 ? -8.585 -2.982 -10.014 1.00 89.81 89 ARG A CA 1
ATOM 738 C C . ARG A 1 89 ? -9.922 -3.708 -9.983 1.00 89.81 89 ARG A C 1
ATOM 740 O O . ARG A 1 89 ? -10.889 -3.151 -9.475 1.00 89.81 89 ARG A O 1
ATOM 747 N N . ARG A 1 90 ? -9.993 -4.953 -10.462 1.00 87.62 90 ARG A N 1
ATOM 748 C CA . ARG A 1 90 ? -11.210 -5.779 -10.404 1.00 87.62 90 ARG A CA 1
ATOM 749 C C . ARG A 1 90 ? -11.628 -6.067 -8.965 1.00 87.62 90 ARG A C 1
ATOM 751 O O . ARG A 1 90 ? -12.817 -5.990 -8.658 1.00 87.62 90 ARG A O 1
ATOM 758 N N . LEU A 1 91 ? -10.667 -6.336 -8.081 1.00 85.25 91 LEU A N 1
ATOM 759 C CA . LEU A 1 91 ? -10.933 -6.559 -6.660 1.00 85.25 91 LEU A CA 1
ATOM 760 C C . LEU A 1 91 ? -11.472 -5.296 -5.966 1.00 85.25 91 LEU A C 1
ATOM 762 O O . LEU A 1 91 ? -12.474 -5.333 -5.249 1.00 85.25 91 LEU A O 1
ATOM 766 N N . SER A 1 92 ? -10.806 -4.164 -6.174 1.00 88.81 92 SER A N 1
ATOM 767 C CA . SER A 1 92 ? -11.116 -2.901 -5.495 1.00 88.81 92 SER A CA 1
ATOM 768 C C . SER A 1 92 ? -12.187 -2.066 -6.196 1.00 88.81 92 SER A C 1
ATOM 770 O O . SER A 1 92 ? -12.750 -1.182 -5.565 1.00 88.81 92 SER A O 1
ATOM 772 N N . LYS A 1 93 ? -12.539 -2.382 -7.445 1.00 91.88 93 LYS A N 1
ATOM 773 C CA . LYS A 1 93 ? -13.518 -1.662 -8.280 1.00 91.88 93 LYS A CA 1
ATOM 774 C C . LYS A 1 93 ? -13.195 -0.174 -8.459 1.00 91.88 93 LYS A C 1
ATOM 776 O O . LYS A 1 93 ? -14.094 0.661 -8.442 1.00 91.88 93 LYS A O 1
ATOM 781 N N . VAL A 1 94 ? -11.915 0.142 -8.619 1.00 91.56 94 VAL A N 1
ATOM 782 C CA . VAL A 1 94 ? -11.427 1.493 -8.955 1.00 91.56 94 VAL A CA 1
ATOM 783 C C . VAL A 1 94 ? -11.097 1.600 -10.450 1.00 91.56 94 VAL A C 1
ATOM 785 O O . VAL A 1 94 ? -11.163 0.604 -11.177 1.00 91.56 94 VAL A O 1
ATOM 788 N N . GLU A 1 95 ? -10.746 2.793 -10.927 1.00 90.62 95 GLU A N 1
ATOM 789 C CA . GLU A 1 95 ? -10.235 2.982 -12.291 1.00 90.62 95 GLU A CA 1
ATOM 790 C C . GLU A 1 95 ? -8.739 2.613 -12.382 1.00 90.62 95 GLU A C 1
ATOM 792 O O . GLU A 1 95 ? -8.052 2.479 -11.367 1.00 90.62 95 GLU A O 1
ATOM 797 N N . PHE A 1 96 ? -8.199 2.428 -13.591 1.00 89.69 96 PHE A N 1
ATOM 798 C CA . PHE A 1 96 ? -6.764 2.145 -13.753 1.00 89.69 96 PHE A CA 1
ATOM 799 C C . PHE A 1 96 ? -5.893 3.308 -13.264 1.00 89.69 96 PHE A C 1
ATOM 801 O O . PHE A 1 96 ? -4.843 3.104 -12.659 1.00 89.69 96 PHE A O 1
ATOM 808 N N . GLU A 1 97 ? -6.362 4.529 -13.476 1.00 87.00 97 GLU A N 1
ATOM 809 C CA . GLU A 1 97 ? -5.718 5.772 -13.065 1.00 87.00 97 GLU A CA 1
ATOM 810 C C . GLU A 1 97 ? -5.614 5.901 -11.541 1.00 87.00 97 GLU A C 1
ATOM 812 O O . GLU A 1 97 ? -4.692 6.523 -11.017 1.00 87.00 97 GLU A O 1
ATOM 817 N N . ASP A 1 98 ? -6.520 5.254 -10.808 1.00 88.56 98 ASP A N 1
ATOM 818 C CA . ASP A 1 98 ? -6.517 5.249 -9.347 1.00 88.56 98 ASP A CA 1
ATOM 819 C C . ASP A 1 98 ? -5.447 4.332 -8.756 1.00 88.56 98 ASP A C 1
ATOM 821 O O . ASP A 1 98 ? -5.143 4.442 -7.566 1.00 88.56 98 ASP A O 1
ATOM 825 N N . MET A 1 99 ? -4.850 3.446 -9.562 1.00 87.25 99 MET A N 1
ATOM 826 C CA . MET A 1 99 ? -3.868 2.464 -9.095 1.00 87.25 99 MET A CA 1
ATOM 827 C C . MET A 1 99 ? -2.649 3.113 -8.447 1.00 87.25 99 MET A C 1
ATOM 829 O O . MET A 1 99 ? -2.019 2.502 -7.584 1.00 87.25 99 MET A O 1
ATOM 833 N N . ILE A 1 100 ? -2.324 4.363 -8.786 1.00 86.94 100 ILE A N 1
ATOM 834 C CA . ILE A 1 100 ? -1.226 5.103 -8.151 1.00 86.94 100 ILE A CA 1
ATOM 835 C C . ILE A 1 100 ? -1.529 5.442 -6.679 1.00 86.94 100 ILE A C 1
ATOM 837 O O . ILE A 1 100 ? -0.616 5.464 -5.852 1.00 86.94 100 ILE A O 1
ATOM 841 N N . TRP A 1 101 ? -2.804 5.549 -6.295 1.00 87.88 101 TRP A N 1
ATOM 842 C CA . TRP A 1 101 ? -3.246 5.968 -4.963 1.00 87.88 101 TRP A CA 1
ATOM 843 C C . TRP A 1 101 ? -3.735 4.788 -4.113 1.00 87.88 101 TRP A C 1
ATOM 845 O O . TRP A 1 101 ? -4.891 4.373 -4.196 1.00 87.88 101 TRP A O 1
ATOM 855 N N . ASN A 1 102 ? -2.892 4.294 -3.197 1.00 89.31 102 ASN A N 1
ATOM 856 C CA . ASN A 1 102 ? -3.294 3.221 -2.268 1.00 89.31 102 ASN A CA 1
ATOM 857 C C . ASN A 1 102 ? -4.525 3.602 -1.428 1.00 89.31 102 ASN A C 1
ATOM 859 O O . ASN A 1 102 ? -5.363 2.748 -1.146 1.00 89.31 102 ASN A O 1
ATOM 863 N N . SER A 1 103 ? -4.676 4.886 -1.088 1.00 90.62 103 SER A N 1
ATOM 864 C CA . SER A 1 103 ? -5.844 5.397 -0.366 1.00 90.62 103 SER A CA 1
ATOM 865 C C . SER A 1 103 ? -7.155 5.163 -1.113 1.00 90.62 103 SER A C 1
ATOM 867 O O . SER A 1 103 ? -8.129 4.781 -0.477 1.00 90.62 103 SER A O 1
ATOM 869 N N . ARG A 1 104 ? -7.194 5.324 -2.444 1.00 91.69 104 ARG A N 1
ATOM 870 C CA . ARG A 1 104 ? -8.404 5.070 -3.249 1.00 91.69 104 ARG A CA 1
ATOM 871 C C . ARG A 1 104 ? -8.754 3.583 -3.280 1.00 91.69 104 ARG A C 1
ATOM 873 O O . ARG A 1 104 ? -9.919 3.235 -3.109 1.00 91.69 104 ARG A O 1
ATOM 880 N N . ILE A 1 105 ? -7.746 2.719 -3.416 1.00 92.19 105 ILE A N 1
ATOM 881 C CA . ILE A 1 105 ? -7.910 1.256 -3.397 1.00 92.19 105 ILE A CA 1
ATOM 882 C C . ILE A 1 105 ? -8.522 0.804 -2.063 1.00 92.19 105 ILE A C 1
ATOM 884 O O . ILE A 1 105 ? -9.548 0.126 -2.046 1.00 92.19 105 ILE A O 1
ATOM 888 N N . ILE A 1 106 ? -7.915 1.205 -0.943 1.00 92.94 106 ILE A N 1
ATOM 889 C CA . ILE A 1 106 ? -8.358 0.824 0.407 1.00 92.94 106 ILE A CA 1
ATOM 890 C C . ILE A 1 106 ? -9.750 1.388 0.714 1.00 92.94 106 ILE A C 1
ATOM 892 O O . ILE A 1 106 ? -10.609 0.677 1.232 1.00 92.94 106 ILE A O 1
ATOM 896 N N . ASP A 1 1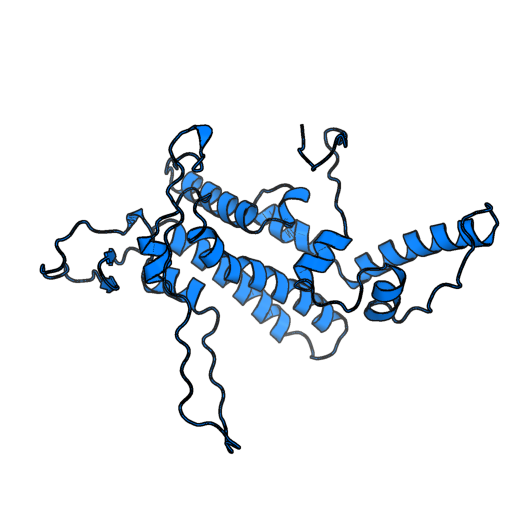07 ? -10.000 2.641 0.340 1.00 93.25 107 ASP A N 1
ATOM 897 C CA . ASP A 1 107 ? -11.289 3.301 0.524 1.00 93.25 107 ASP A CA 1
ATOM 898 C C . ASP A 1 107 ? -12.426 2.614 -0.243 1.00 93.25 107 ASP A C 1
ATOM 900 O O . ASP A 1 107 ? -13.526 2.455 0.285 1.00 93.25 107 ASP A O 1
ATOM 904 N N . MET A 1 108 ? -12.167 2.144 -1.465 1.00 94.12 108 MET A N 1
ATOM 905 C CA . MET A 1 108 ? -13.170 1.394 -2.215 1.00 94.12 108 MET A CA 1
ATOM 906 C C . MET A 1 108 ? -13.405 -0.009 -1.661 1.00 94.12 108 MET A C 1
ATOM 908 O O . MET A 1 108 ? -14.551 -0.456 -1.633 1.00 94.12 108 MET A O 1
ATOM 912 N N . LEU A 1 109 ? -12.371 -0.703 -1.174 1.00 93.62 109 LEU A N 1
ATOM 913 C CA . LEU A 1 109 ? -12.559 -1.978 -0.469 1.00 93.62 109 LEU A CA 1
ATOM 914 C C . LEU A 1 109 ? -13.433 -1.800 0.781 1.00 93.62 109 LEU A C 1
ATOM 916 O O . LEU A 1 109 ? -14.325 -2.611 1.030 1.00 93.62 109 LEU A O 1
ATOM 920 N N . LEU A 1 110 ? -13.230 -0.703 1.512 1.00 95.12 110 LEU A N 1
ATOM 921 C CA . LEU A 1 110 ? -14.046 -0.322 2.659 1.00 95.12 110 LEU A CA 1
ATOM 922 C C . LEU A 1 110 ? -15.505 -0.047 2.273 1.00 95.12 110 LEU A C 1
ATOM 924 O O . LEU A 1 110 ? -16.418 -0.587 2.896 1.00 95.12 110 LEU A O 1
ATOM 928 N N . LEU A 1 111 ? -15.739 0.752 1.229 1.00 95.56 111 LEU A N 1
ATOM 929 C CA . LEU A 1 111 ? -17.086 1.055 0.733 1.00 95.56 111 LEU A CA 1
ATOM 930 C C . LEU A 1 111 ? -17.831 -0.199 0.268 1.00 95.56 111 LEU A C 1
ATOM 932 O O . LEU A 1 111 ? -19.031 -0.333 0.511 1.00 95.56 111 LEU A O 1
ATOM 936 N N . GLN A 1 112 ? -17.132 -1.126 -0.390 1.00 95.12 112 GLN A N 1
ATOM 937 C CA . GLN A 1 112 ? -17.707 -2.409 -0.782 1.00 95.12 112 GLN A CA 1
ATOM 938 C C . GLN A 1 112 ? -18.151 -3.219 0.439 1.00 95.12 112 GLN A C 1
ATOM 940 O O . GLN A 1 112 ? -19.259 -3.754 0.442 1.00 95.12 112 GLN A O 1
ATOM 945 N N . GLU A 1 113 ? -17.321 -3.280 1.483 1.00 95.62 113 GLU A N 1
ATOM 946 C CA . GLU A 1 113 ? -17.665 -4.006 2.704 1.00 95.62 113 GLU A CA 1
ATOM 947 C C . GLU A 1 113 ? -18.826 -3.357 3.459 1.00 95.62 113 GLU A C 1
ATOM 949 O O . GLU A 1 113 ? -19.770 -4.042 3.852 1.00 95.62 113 GLU A O 1
ATOM 954 N N . ALA A 1 114 ? -18.819 -2.031 3.586 1.00 96.31 114 ALA A N 1
ATOM 955 C CA . ALA A 1 114 ? -19.919 -1.297 4.197 1.00 96.31 114 ALA A CA 1
ATOM 956 C C . ALA A 1 114 ? -21.234 -1.512 3.442 1.00 96.31 114 ALA A C 1
ATOM 958 O O . ALA A 1 114 ? -22.259 -1.780 4.067 1.00 96.31 114 ALA A O 1
ATOM 959 N N . LYS A 1 115 ? -21.205 -1.508 2.101 1.00 96.31 115 LYS A N 1
ATOM 960 C CA . LYS A 1 115 ? -22.378 -1.838 1.279 1.00 96.31 115 LYS A CA 1
ATOM 961 C C . LYS A 1 115 ? -22.897 -3.246 1.574 1.00 96.31 115 LYS A C 1
ATOM 963 O O . LYS A 1 115 ? -24.103 -3.413 1.744 1.00 96.31 115 LYS A O 1
ATOM 968 N N . ASN A 1 116 ? -22.014 -4.242 1.667 1.00 95.38 116 ASN A N 1
ATOM 969 C CA . ASN A 1 116 ? -22.404 -5.622 1.979 1.00 95.38 116 ASN A CA 1
ATOM 970 C C . ASN A 1 116 ? -23.053 -5.734 3.366 1.00 95.38 116 ASN A C 1
ATOM 972 O O . ASN A 1 116 ? -24.048 -6.439 3.527 1.00 95.38 116 ASN A O 1
ATOM 976 N N . LYS A 1 117 ? -22.534 -4.991 4.349 1.00 95.44 117 LYS A N 1
ATOM 977 C CA . LYS A 1 117 ? -23.076 -4.920 5.713 1.00 95.44 117 LYS A CA 1
ATOM 978 C C . LYS A 1 117 ? -24.259 -3.964 5.874 1.00 95.44 117 LYS A C 1
ATOM 980 O O . LYS A 1 117 ? -24.792 -3.857 6.974 1.00 95.44 117 LYS A O 1
ATOM 985 N N . LYS A 1 118 ? -24.685 -3.285 4.803 1.00 96.50 118 LYS A N 1
ATOM 986 C CA . LYS A 1 118 ? -25.731 -2.246 4.825 1.00 96.50 118 LYS A CA 1
ATOM 987 C C . LYS A 1 118 ? -25.417 -1.103 5.805 1.00 96.50 118 LYS A C 1
ATOM 989 O O . LYS A 1 118 ? -26.318 -0.531 6.411 1.00 96.50 118 LYS A O 1
ATOM 994 N N . ILE A 1 119 ? -24.136 -0.767 5.943 1.00 95.19 119 ILE A N 1
ATOM 995 C CA . ILE A 1 119 ? -23.644 0.353 6.747 1.00 95.19 119 ILE A CA 1
ATOM 996 C C . ILE A 1 119 ? -23.515 1.579 5.844 1.00 95.19 119 ILE A C 1
ATOM 998 O O . ILE A 1 119 ? -22.890 1.522 4.782 1.00 95.19 119 ILE A O 1
ATOM 1002 N N . VAL A 1 120 ? -24.085 2.701 6.279 1.00 93.94 120 VAL A N 1
ATOM 1003 C CA . VAL A 1 120 ? -23.896 4.001 5.627 1.00 93.94 120 VAL A CA 1
ATOM 1004 C C . VAL A 1 120 ? -22.655 4.655 6.217 1.00 93.94 120 VAL A C 1
ATOM 1006 O O . VAL A 1 120 ? -22.582 4.878 7.422 1.00 93.94 120 VAL A O 1
ATOM 1009 N N . LEU A 1 121 ? -21.672 4.944 5.366 1.00 93.25 121 LEU A N 1
ATOM 1010 C CA . LEU A 1 121 ? -20.441 5.610 5.780 1.00 93.25 121 LEU A CA 1
ATOM 1011 C C . LEU A 1 121 ? -20.550 7.124 5.652 1.00 93.25 121 LEU A C 1
ATOM 1013 O O . LEU A 1 121 ? -21.244 7.644 4.777 1.00 93.25 121 LEU A O 1
ATOM 1017 N N . SER A 1 122 ? -19.789 7.817 6.493 1.00 87.69 122 SER A N 1
ATOM 1018 C CA . SER A 1 122 ? -19.565 9.252 6.389 1.00 87.69 122 SER A CA 1
ATOM 1019 C C . SER A 1 122 ? -18.950 9.632 5.038 1.00 87.69 122 SER A C 1
ATOM 1021 O O . SER A 1 122 ? -18.247 8.856 4.365 1.00 87.69 122 SER A O 1
ATOM 1023 N N . MET A 1 123 ? -19.204 10.877 4.638 1.00 89.75 123 MET A N 1
ATOM 1024 C CA . MET A 1 123 ? -18.453 11.508 3.559 1.00 89.75 123 MET A CA 1
ATOM 1025 C C . MET A 1 123 ? -16.979 11.636 3.949 1.00 89.75 123 MET A C 1
ATOM 1027 O O . MET A 1 123 ? -16.636 11.679 5.128 1.00 89.75 123 MET A O 1
ATOM 1031 N N . LYS A 1 124 ? -16.096 11.728 2.950 1.00 89.75 124 LYS A N 1
ATOM 1032 C CA . LYS A 1 124 ? -14.688 12.026 3.225 1.00 89.75 124 LYS A CA 1
ATOM 1033 C C . LYS A 1 124 ? -14.562 13.387 3.925 1.00 89.75 124 LYS A C 1
ATOM 1035 O O . LYS A 1 124 ? -15.249 14.322 3.491 1.00 89.75 124 LYS A O 1
ATOM 1040 N N . PRO A 1 125 ? -13.673 13.516 4.920 1.00 86.38 125 PRO A N 1
ATOM 1041 C CA . PRO A 1 125 ? -13.296 14.800 5.482 1.00 86.38 125 PRO A CA 1
ATOM 1042 C C . PRO A 1 125 ? -12.876 15.776 4.383 1.00 86.38 125 PRO A C 1
ATOM 1044 O O . PRO A 1 125 ? -12.189 15.400 3.430 1.00 86.38 125 PRO A O 1
ATOM 1047 N N . ALA A 1 126 ? -13.324 17.020 4.489 1.00 85.75 126 ALA A N 1
ATOM 1048 C CA . ALA A 1 126 ? -12.882 18.110 3.630 1.00 85.75 126 ALA A CA 1
ATOM 1049 C C . ALA A 1 126 ? -12.889 19.430 4.393 1.00 85.75 126 ALA A C 1
ATOM 1051 O O . ALA A 1 126 ? -13.792 19.686 5.195 1.00 85.75 126 ALA A O 1
ATOM 1052 N N . GLU A 1 127 ? -11.897 20.260 4.082 1.00 82.31 127 GLU A N 1
ATOM 1053 C CA . GLU A 1 127 ? -11.711 21.592 4.658 1.00 82.31 127 GLU A CA 1
ATOM 1054 C C . GLU A 1 127 ? -12.899 22.505 4.336 1.00 82.31 127 GLU A C 1
ATOM 1056 O O . GLU A 1 127 ? -13.494 23.074 5.242 1.00 82.31 127 GLU A O 1
ATOM 1061 N N . GLU A 1 128 ? -13.361 22.507 3.080 1.00 77.19 128 GLU A N 1
ATOM 1062 C CA . GLU A 1 128 ? -14.557 23.243 2.632 1.00 77.19 128 GLU A CA 1
ATOM 1063 C C . GLU A 1 128 ? -15.832 22.884 3.416 1.00 77.19 128 GLU A C 1
ATOM 1065 O O . GLU A 1 128 ? -16.759 23.684 3.503 1.00 77.19 128 GLU A O 1
ATOM 1070 N N . ARG A 1 129 ? -15.897 21.668 3.978 1.00 80.19 129 ARG A N 1
ATOM 1071 C CA . ARG A 1 129 ? -17.028 21.194 4.792 1.00 80.19 129 ARG A CA 1
ATOM 1072 C C . ARG A 1 129 ? -16.819 21.402 6.295 1.00 80.19 129 ARG A C 1
ATOM 1074 O O . ARG A 1 129 ? -17.695 21.017 7.059 1.00 80.19 129 ARG A O 1
ATOM 1081 N N . GLY A 1 130 ? -15.665 21.913 6.731 1.00 76.38 130 GLY A N 1
ATOM 1082 C CA . GLY A 1 130 ? -15.304 22.014 8.151 1.00 76.38 130 GLY A CA 1
ATOM 1083 C C . GLY A 1 130 ? -15.231 20.659 8.868 1.00 76.38 130 GLY A C 1
ATOM 1084 O O . GLY A 1 130 ? -15.380 20.593 10.080 1.00 76.38 130 GLY A O 1
ATOM 1085 N N . THR A 1 131 ? -15.057 19.567 8.116 1.00 80.31 131 THR A N 1
ATOM 1086 C CA . THR A 1 131 ? -15.026 18.182 8.645 1.00 80.31 131 THR A CA 1
ATOM 1087 C C . THR A 1 131 ? -13.614 17.615 8.711 1.00 80.31 131 THR A C 1
ATOM 1089 O O . THR A 1 131 ? -13.426 16.477 9.129 1.00 80.31 131 THR A O 1
ATOM 1092 N N . LEU A 1 132 ? -12.629 18.374 8.226 1.00 85.00 132 LEU A N 1
ATOM 1093 C CA . LEU A 1 132 ? -11.232 17.983 8.268 1.00 85.00 132 LEU A CA 1
ATOM 1094 C C . LEU A 1 132 ? -10.663 18.333 9.637 1.00 85.00 132 LEU A C 1
ATOM 1096 O O . LEU A 1 132 ? -10.568 19.506 9.983 1.00 85.00 132 LEU A O 1
ATOM 1100 N N . GLU A 1 133 ? -10.291 17.308 10.392 1.00 76.62 133 GLU A N 1
ATOM 1101 C CA . GLU A 1 133 ? -9.594 17.487 11.658 1.00 76.62 133 GLU A CA 1
ATOM 1102 C C . GLU A 1 133 ? -8.161 17.983 11.424 1.00 76.62 133 GLU A C 1
ATOM 1104 O O . GLU A 1 133 ? -7.523 17.703 10.393 1.00 76.62 133 GLU A O 1
ATOM 1109 N N . ASP A 1 134 ? -7.643 18.713 12.411 1.00 78.19 134 ASP A N 1
ATOM 1110 C CA . ASP A 1 134 ? -6.231 19.054 12.451 1.00 78.19 134 ASP A CA 1
ATOM 1111 C C . ASP A 1 134 ? -5.385 17.786 12.443 1.00 78.19 134 ASP A C 1
ATOM 1113 O O . ASP A 1 134 ? -5.777 16.715 12.911 1.00 78.19 134 ASP A O 1
ATOM 1117 N N . LYS A 1 135 ? -4.195 17.894 11.856 1.00 74.88 135 LYS A N 1
ATOM 1118 C CA . LYS A 1 135 ? -3.288 16.757 11.794 1.00 74.88 135 LYS A CA 1
ATOM 1119 C C . LYS A 1 135 ? -2.802 16.449 13.213 1.00 74.88 135 LYS A C 1
ATOM 1121 O O . LYS A 1 135 ? -1.930 17.150 13.716 1.00 74.88 135 LYS A O 1
ATOM 1126 N N . ALA A 1 136 ? -3.330 15.390 13.820 1.00 75.88 136 ALA A N 1
ATOM 1127 C CA . ALA A 1 136 ? -2.811 14.891 15.084 1.00 75.88 136 ALA A CA 1
ATOM 1128 C C . ALA A 1 136 ? -1.392 14.335 14.884 1.00 75.88 136 ALA A C 1
ATOM 1130 O O . ALA A 1 136 ? -1.144 13.544 13.967 1.00 75.88 136 ALA A O 1
ATOM 1131 N N . GLU A 1 137 ? -0.461 14.750 15.740 1.00 75.50 137 GLU A N 1
ATOM 1132 C CA . GLU A 1 137 ? 0.840 14.101 15.858 1.00 75.50 137 GLU A CA 1
ATOM 1133 C C . GLU A 1 137 ? 0.706 12.905 16.799 1.00 75.50 137 GLU A C 1
ATOM 1135 O O . GLU A 1 137 ? 0.291 13.044 17.945 1.00 75.50 137 GLU A O 1
ATOM 1140 N N . TYR A 1 138 ? 1.059 11.724 16.308 1.00 73.88 138 TYR A N 1
ATOM 1141 C CA . TYR A 1 138 ? 1.134 10.499 17.097 1.00 73.88 138 TYR A CA 1
ATOM 1142 C C . TYR A 1 138 ? 2.547 9.923 16.984 1.00 73.88 138 TYR A C 1
ATOM 1144 O O . TYR A 1 138 ? 3.275 10.195 16.018 1.00 73.88 138 TYR A O 1
ATOM 1152 N N . LYS A 1 139 ? 2.979 9.182 18.009 1.00 76.88 139 LYS A N 1
ATOM 1153 C CA . LYS A 1 139 ? 4.346 8.653 18.071 1.00 76.88 139 LYS A CA 1
ATOM 1154 C C . LYS A 1 139 ? 4.563 7.631 16.957 1.00 76.88 139 LYS A C 1
ATOM 1156 O O . LYS A 1 139 ? 3.687 6.855 16.613 1.00 76.88 139 LYS A O 1
ATOM 1161 N N . GLY A 1 140 ? 5.745 7.669 16.350 1.00 74.94 140 GLY A N 1
ATOM 1162 C CA . GLY A 1 140 ? 6.158 6.649 15.390 1.00 74.94 140 GLY A CA 1
ATOM 1163 C C . GLY A 1 140 ? 6.726 5.410 16.083 1.00 74.94 140 GLY A C 1
ATOM 1164 O O . GLY A 1 140 ? 6.799 5.339 17.306 1.00 74.94 140 GLY A O 1
ATOM 1165 N N . ALA A 1 141 ? 7.215 4.465 15.278 1.00 80.88 141 ALA A N 1
ATOM 1166 C CA . ALA A 1 141 ? 7.847 3.244 15.772 1.00 80.88 141 ALA A CA 1
ATOM 1167 C C . ALA A 1 141 ? 8.953 3.522 16.808 1.00 80.88 141 ALA A C 1
ATOM 1169 O O . ALA A 1 141 ? 9.840 4.352 16.579 1.00 80.88 141 ALA A O 1
ATOM 1170 N N . TYR A 1 142 ? 8.936 2.757 17.899 1.00 84.56 142 TYR A N 1
ATOM 1171 C CA . TYR A 1 142 ? 9.988 2.768 18.908 1.00 84.56 142 TYR A CA 1
ATOM 1172 C C . TYR A 1 142 ? 11.340 2.360 18.302 1.00 84.56 142 TYR A C 1
ATOM 1174 O O . TYR A 1 142 ? 11.443 1.373 17.569 1.00 84.56 142 TYR A O 1
ATOM 1182 N N . ARG A 1 143 ? 12.392 3.127 18.602 1.00 84.00 143 ARG A N 1
ATOM 1183 C CA . ARG A 1 143 ? 13.769 2.838 18.187 1.00 84.00 143 ARG A CA 1
ATOM 1184 C C . ARG A 1 143 ? 14.691 3.006 19.379 1.00 84.00 143 ARG A C 1
ATOM 1186 O O . ARG A 1 143 ? 14.772 4.097 19.933 1.00 84.00 143 ARG A O 1
ATOM 1193 N N . ASP A 1 144 ? 15.413 1.945 19.706 1.00 85.62 144 ASP A N 1
ATOM 1194 C CA . ASP A 1 144 ? 16.433 1.956 20.747 1.00 85.62 144 ASP A CA 1
ATOM 1195 C C . ASP A 1 144 ? 17.689 1.221 20.267 1.00 85.62 144 ASP A C 1
ATOM 1197 O O . ASP A 1 144 ? 17.637 0.381 19.364 1.00 85.62 144 ASP A O 1
ATOM 1201 N N . THR A 1 145 ? 18.847 1.585 20.810 1.00 81.75 145 THR A N 1
ATOM 1202 C CA . THR A 1 145 ? 20.141 0.987 20.471 1.00 81.75 145 THR A CA 1
ATOM 1203 C C . THR A 1 145 ? 20.908 0.686 21.747 1.00 81.75 145 THR A C 1
ATOM 1205 O O . THR A 1 145 ? 21.441 1.582 22.391 1.00 81.75 145 THR A O 1
ATOM 1208 N N . PHE A 1 146 ? 21.029 -0.599 22.077 1.00 78.25 146 PHE A N 1
ATOM 1209 C CA . PHE A 1 146 ? 21.657 -1.033 23.325 1.00 78.25 146 PHE A CA 1
ATOM 1210 C C . PHE A 1 146 ? 23.164 -0.739 23.400 1.00 78.25 146 PHE A C 1
ATOM 1212 O O . PHE A 1 146 ? 23.668 -0.393 24.466 1.00 78.25 146 PHE A O 1
ATOM 1219 N N . LYS A 1 147 ? 23.910 -0.919 22.298 1.00 85.94 147 LYS A N 1
ATOM 1220 C CA . LYS A 1 147 ? 25.369 -0.706 22.235 1.00 85.94 147 LYS A CA 1
ATOM 1221 C C . LYS A 1 147 ? 25.812 -0.296 20.834 1.00 85.94 147 LYS A C 1
ATOM 1223 O O . LYS A 1 147 ? 25.340 -0.853 19.846 1.00 85.94 147 LYS A O 1
ATOM 1228 N N . THR A 1 148 ? 26.769 0.622 20.761 1.00 87.62 148 THR A N 1
ATOM 1229 C CA . THR A 1 148 ? 27.501 0.954 19.533 1.00 87.62 148 THR A CA 1
ATOM 1230 C C . THR A 1 148 ? 28.789 0.128 19.446 1.00 87.62 148 THR A C 1
ATOM 1232 O O . THR A 1 148 ? 29.369 -0.253 20.462 1.00 87.62 148 THR A O 1
ATOM 1235 N N . GLY A 1 149 ? 29.235 -0.184 18.228 1.00 89.50 149 GLY A N 1
ATOM 1236 C CA . GLY A 1 149 ? 30.444 -0.975 17.977 1.00 89.50 149 GLY A CA 1
ATOM 1237 C C . GLY A 1 149 ? 30.176 -2.258 17.191 1.00 89.50 149 GLY A C 1
ATOM 1238 O O . GLY A 1 149 ? 29.090 -2.470 16.654 1.00 89.50 149 GLY A O 1
ATOM 1239 N N . ARG A 1 150 ? 31.194 -3.119 17.089 1.00 89.75 150 ARG A N 1
ATOM 1240 C CA . ARG A 1 150 ? 31.075 -4.401 16.387 1.00 89.75 150 ARG A CA 1
ATOM 1241 C C . ARG A 1 150 ? 30.344 -5.405 17.274 1.00 89.75 150 ARG A C 1
ATOM 1243 O O . ARG A 1 150 ? 30.896 -5.879 18.261 1.00 89.75 150 ARG A O 1
ATOM 1250 N N . LEU A 1 151 ? 29.126 -5.753 16.882 1.00 88.31 151 LEU A N 1
ATOM 1251 C CA . LEU A 1 151 ? 28.335 -6.798 17.521 1.00 88.31 151 LEU A CA 1
ATOM 1252 C C . LEU A 1 151 ? 28.420 -8.066 16.669 1.00 88.31 151 LEU A C 1
ATOM 1254 O O . LEU A 1 151 ? 28.142 -8.036 15.472 1.00 88.31 151 LEU A O 1
ATOM 1258 N N . ALA A 1 152 ? 28.845 -9.173 17.271 1.00 88.62 152 ALA A N 1
ATOM 1259 C CA . ALA A 1 152 ? 28.822 -10.490 16.650 1.00 88.62 152 ALA A CA 1
ATOM 1260 C C . ALA A 1 152 ? 28.758 -11.575 17.739 1.00 88.62 152 ALA A C 1
ATOM 1262 O O . ALA A 1 152 ? 29.523 -11.479 18.701 1.00 88.62 152 ALA A O 1
ATOM 1263 N N . PRO A 1 153 ? 27.908 -12.609 17.588 1.00 89.88 153 PRO A N 1
ATOM 1264 C CA . PRO A 1 153 ? 26.909 -12.812 16.527 1.00 89.88 153 PRO A CA 1
ATOM 1265 C C . PRO A 1 153 ? 25.621 -11.987 16.740 1.00 89.88 153 PRO A C 1
ATOM 1267 O O . PRO A 1 153 ? 25.292 -11.624 17.865 1.00 89.88 153 PRO A O 1
ATOM 1270 N N . VAL A 1 154 ? 24.880 -11.704 15.661 1.00 89.94 154 VAL A N 1
ATOM 1271 C CA . VAL A 1 154 ? 23.598 -10.969 15.696 1.00 89.94 154 VAL A CA 1
ATOM 1272 C C . VAL A 1 154 ? 22.514 -11.799 15.008 1.00 89.94 154 VAL A C 1
ATOM 1274 O O . VAL A 1 154 ? 22.702 -12.235 13.874 1.00 89.94 154 VAL A O 1
ATOM 1277 N N . GLY A 1 155 ? 21.381 -11.999 15.684 1.00 91.19 155 GLY A N 1
ATOM 1278 C CA . GLY A 1 155 ? 20.152 -12.539 15.094 1.00 91.19 155 GLY A CA 1
ATOM 1279 C C . GLY A 1 155 ? 19.162 -11.416 14.779 1.00 91.19 155 GLY A C 1
ATOM 1280 O O . GLY A 1 155 ? 19.075 -10.450 15.533 1.00 91.19 155 GLY A O 1
ATOM 1281 N N . SER A 1 156 ? 18.421 -11.537 13.676 1.00 90.50 156 SER A N 1
ATOM 1282 C CA . SER A 1 156 ? 17.369 -10.592 13.286 1.00 90.50 156 SER A CA 1
ATOM 1283 C C . SER A 1 156 ? 16.021 -11.304 13.277 1.00 90.50 156 SER A C 1
ATOM 1285 O O . SER A 1 156 ? 15.875 -12.352 12.650 1.00 90.50 156 SER A O 1
ATOM 1287 N N . TYR A 1 157 ? 15.054 -10.724 13.982 1.00 91.12 157 TYR A N 1
ATOM 1288 C CA . TYR A 1 157 ? 13.683 -11.208 14.070 1.00 91.12 157 TYR A CA 1
ATOM 1289 C C . TYR A 1 157 ? 12.759 -10.069 13.646 1.00 91.12 157 TYR A C 1
ATOM 1291 O O . TYR A 1 157 ? 12.911 -8.948 14.130 1.00 91.12 157 TYR A O 1
ATOM 1299 N N . ASP A 1 158 ? 11.836 -10.350 12.730 1.00 88.19 158 ASP A N 1
ATOM 1300 C CA . ASP A 1 158 ? 10.917 -9.363 12.164 1.00 88.19 158 ASP A CA 1
ATOM 1301 C C . ASP A 1 158 ? 9.476 -9.877 12.231 1.00 88.19 158 ASP A C 1
ATOM 1303 O O . ASP A 1 158 ? 9.199 -11.042 11.921 1.00 88.19 158 ASP A O 1
ATOM 1307 N N . LEU A 1 159 ? 8.552 -9.005 12.637 1.00 86.56 159 LEU A N 1
ATOM 1308 C CA . LEU A 1 159 ? 7.128 -9.319 12.689 1.00 86.56 159 LEU A CA 1
ATOM 1309 C C . LEU A 1 159 ? 6.501 -9.128 11.307 1.00 86.56 159 LEU A C 1
ATOM 1311 O O . LEU A 1 159 ? 6.488 -8.039 10.733 1.00 86.56 159 LEU A O 1
ATOM 1315 N N . SER A 1 160 ? 5.902 -10.194 10.779 1.00 83.69 160 SER A N 1
ATOM 1316 C CA . SER A 1 160 ? 5.247 -10.150 9.471 1.00 83.69 160 SER A CA 1
ATOM 1317 C C . SER A 1 160 ? 4.003 -9.258 9.490 1.00 83.69 160 SER A C 1
ATOM 1319 O O . SER A 1 160 ? 3.003 -9.603 10.109 1.00 83.69 160 SER A O 1
ATOM 1321 N N . SER A 1 161 ? 4.030 -8.160 8.725 1.00 87.81 161 SER A N 1
ATOM 1322 C CA . SER A 1 161 ? 2.909 -7.209 8.604 1.00 87.81 161 SER A CA 1
ATOM 1323 C C . SER A 1 161 ? 2.378 -6.713 9.949 1.00 87.81 161 SER A C 1
ATOM 1325 O O . SER A 1 161 ? 1.172 -6.700 10.157 1.00 87.81 161 SER A O 1
ATOM 1327 N N . CYS A 1 162 ? 3.288 -6.271 10.819 1.00 89.88 162 CYS A N 1
ATOM 1328 C CA . CYS A 1 162 ? 2.999 -5.797 12.173 1.00 89.88 162 CYS A CA 1
ATOM 1329 C C . CYS A 1 162 ? 1.722 -4.931 12.273 1.00 89.88 162 CYS A C 1
ATOM 1331 O O . CYS A 1 162 ? 0.742 -5.380 12.856 1.00 89.88 162 CYS A O 1
ATOM 1333 N N . TYR A 1 163 ? 1.678 -3.761 11.617 1.00 91.38 163 TYR A N 1
ATOM 1334 C CA . TYR A 1 163 ? 0.530 -2.845 11.733 1.00 91.38 163 TYR A CA 1
ATOM 1335 C C . TYR A 1 163 ? -0.799 -3.418 11.207 1.00 91.38 163 TYR A C 1
ATOM 1337 O O . TYR A 1 163 ? -1.790 -3.365 11.932 1.00 91.38 163 TYR A O 1
ATOM 1345 N N . PRO A 1 164 ? -0.874 -4.008 9.993 1.00 92.75 164 PRO A N 1
ATOM 1346 C CA . PRO A 1 164 ? -2.086 -4.705 9.567 1.00 92.75 164 PRO A CA 1
ATOM 1347 C C . PRO A 1 164 ? -2.544 -5.805 10.531 1.00 92.75 164 PRO A C 1
ATOM 1349 O O . PRO A 1 164 ? -3.745 -5.962 10.733 1.00 92.75 164 PRO A O 1
ATOM 1352 N N . SER A 1 165 ? -1.612 -6.566 11.110 1.00 93.12 165 SER A N 1
ATOM 1353 C CA . SER A 1 165 ? -1.947 -7.605 12.086 1.00 93.12 165 SER A CA 1
ATOM 1354 C C . SER A 1 165 ? -2.508 -6.987 13.365 1.00 93.12 165 SER A C 1
ATOM 1356 O O . SER A 1 165 ? -3.574 -7.401 13.788 1.00 93.12 165 SER A O 1
ATOM 1358 N N . MET A 1 166 ? -1.902 -5.918 13.895 1.00 93.50 166 MET A N 1
ATOM 1359 C CA . MET A 1 166 ? -2.415 -5.187 15.066 1.00 93.50 166 MET A CA 1
ATOM 1360 C C . MET A 1 166 ? -3.855 -4.696 14.871 1.00 93.50 166 MET A C 1
ATOM 1362 O O . MET A 1 166 ? -4.681 -4.866 15.761 1.00 93.50 166 MET A O 1
ATOM 1366 N N . ILE A 1 167 ? -4.190 -4.155 13.694 1.00 95.12 167 ILE A N 1
ATOM 1367 C CA . ILE A 1 167 ? -5.562 -3.714 13.381 1.00 95.12 167 ILE A CA 1
ATOM 1368 C C . ILE A 1 167 ? -6.567 -4.868 13.501 1.00 95.12 167 ILE A C 1
ATOM 1370 O O . ILE A 1 167 ? -7.683 -4.672 13.980 1.00 95.12 167 ILE A O 1
ATOM 1374 N N . VAL A 1 168 ? -6.182 -6.069 13.067 1.00 95.50 168 VAL A N 1
ATOM 1375 C CA . VAL A 1 168 ? -7.039 -7.259 13.127 1.00 95.50 168 VAL A CA 1
ATOM 1376 C C . VAL A 1 168 ? -7.070 -7.847 14.536 1.00 95.50 168 VAL A C 1
ATOM 1378 O O . VAL A 1 168 ? -8.155 -8.073 15.065 1.00 95.50 168 VAL A O 1
ATOM 1381 N N . ASP A 1 169 ? -5.902 -8.071 15.132 1.00 94.75 169 ASP A N 1
ATOM 1382 C CA . ASP A 1 169 ? -5.728 -8.774 16.404 1.00 94.75 169 ASP A CA 1
ATOM 1383 C C . ASP A 1 169 ? -6.336 -7.992 17.574 1.00 94.75 169 ASP A C 1
ATOM 1385 O O . ASP A 1 169 ? -6.910 -8.593 18.476 1.00 94.75 169 ASP A O 1
ATOM 1389 N N . PHE A 1 170 ? -6.273 -6.658 17.523 1.00 95.44 170 PHE A N 1
ATOM 1390 C CA . PHE A 1 170 ? -6.819 -5.762 18.546 1.00 95.44 170 PHE A CA 1
ATOM 1391 C C . PHE A 1 170 ? -8.154 -5.118 18.153 1.00 95.44 170 PHE A C 1
ATOM 1393 O O . PHE A 1 170 ? -8.666 -4.259 18.874 1.00 95.44 170 PHE A O 1
ATOM 1400 N N . CYS A 1 171 ? -8.733 -5.530 17.018 1.00 96.44 171 CYS A N 1
ATOM 1401 C CA . CYS A 1 171 ? -10.002 -5.021 16.495 1.00 96.44 171 CYS A CA 1
ATOM 1402 C C . CYS A 1 171 ? -10.044 -3.481 16.381 1.00 96.44 171 CYS A C 1
ATOM 1404 O O . CYS A 1 171 ? -11.049 -2.853 16.729 1.00 96.44 171 CYS A O 1
ATOM 1406 N N . LEU A 1 172 ? -8.960 -2.863 15.903 1.00 95.69 172 LEU A N 1
ATOM 1407 C CA . LEU A 1 172 ? -8.824 -1.405 15.850 1.00 95.69 172 LEU A CA 1
ATOM 1408 C C . LEU A 1 172 ? -9.754 -0.813 14.781 1.00 95.69 172 LEU A C 1
ATOM 1410 O O . LEU A 1 172 ? -9.516 -0.936 13.580 1.00 95.69 172 LEU A O 1
ATOM 1414 N N . ASP A 1 173 ? -10.826 -0.165 15.229 1.00 95.69 173 ASP A N 1
ATOM 1415 C CA . ASP A 1 173 ? -11.834 0.485 14.390 1.00 95.69 173 ASP A CA 1
ATOM 1416 C C . ASP A 1 173 ? -12.503 1.617 15.186 1.00 95.69 173 ASP A C 1
ATOM 1418 O O . ASP A 1 173 ? -12.757 1.430 16.381 1.00 95.69 173 ASP A O 1
ATOM 1422 N N . PRO A 1 174 ? -12.848 2.763 14.568 1.00 94.31 174 PRO A N 1
ATOM 1423 C CA . PRO A 1 174 ? -13.572 3.825 15.266 1.00 94.31 174 PRO A CA 1
ATOM 1424 C C . PRO A 1 174 ? -14.884 3.350 15.912 1.00 94.31 174 PRO A C 1
ATOM 1426 O O . PRO A 1 174 ? -15.251 3.820 16.983 1.00 94.31 174 PRO A O 1
ATOM 1429 N N . SER A 1 175 ? -15.576 2.384 15.298 1.00 94.81 175 SER A N 1
ATOM 1430 C CA . SER A 1 175 ? -16.820 1.802 15.824 1.00 94.81 175 SER A CA 1
ATOM 1431 C C . SER A 1 175 ? -16.621 0.870 17.023 1.00 94.81 175 SER A C 1
ATOM 1433 O O . SER A 1 175 ? -17.592 0.545 17.707 1.00 94.81 175 SER A O 1
ATOM 1435 N N . ASN A 1 176 ? -15.378 0.469 17.299 1.00 96.19 176 ASN A N 1
ATOM 1436 C CA . ASN A 1 176 ? -15.014 -0.309 18.479 1.00 96.19 176 ASN A CA 1
ATOM 1437 C C . ASN A 1 176 ? -14.547 0.558 19.652 1.00 96.19 176 ASN A C 1
ATOM 1439 O O . ASN A 1 176 ? -14.303 0.011 20.725 1.00 96.19 176 ASN A O 1
ATOM 1443 N N . ILE A 1 177 ? -14.435 1.880 19.494 1.00 95.06 177 ILE A N 1
ATOM 1444 C CA . ILE A 1 177 ? -14.041 2.768 20.591 1.00 95.06 177 ILE A CA 1
ATOM 1445 C C . ILE A 1 177 ? -15.157 2.828 21.641 1.00 95.06 177 ILE A C 1
ATOM 1447 O O . ILE A 1 177 ? -16.308 3.156 21.346 1.00 95.06 177 ILE A O 1
ATOM 1451 N N . CYS A 1 178 ? -14.798 2.541 22.889 1.00 90.88 178 CYS A N 1
ATOM 1452 C CA . CYS A 1 178 ? -15.672 2.637 24.050 1.00 90.88 178 CYS A CA 1
ATOM 1453 C C . CYS A 1 178 ? -15.419 3.953 24.802 1.00 90.88 178 CYS A C 1
ATOM 1455 O O . CYS A 1 178 ? -14.296 4.231 25.221 1.00 90.88 178 CYS A O 1
ATOM 1457 N N . THR A 1 179 ? -16.472 4.732 25.057 1.00 83.56 179 THR A N 1
ATOM 1458 C CA . THR A 1 179 ? -16.388 5.928 25.911 1.00 83.56 179 THR A CA 1
ATOM 1459 C C . THR A 1 179 ? -16.384 5.517 27.381 1.00 83.56 179 THR A C 1
ATOM 1461 O O . THR A 1 179 ? -17.442 5.324 27.982 1.00 83.56 179 THR A O 1
ATOM 1464 N N . VAL A 1 180 ? -15.195 5.358 27.963 1.00 80.38 180 VAL A N 1
ATOM 1465 C CA . VAL A 1 180 ? -15.014 5.032 29.385 1.00 80.38 180 VAL A CA 1
ATOM 1466 C C . VAL A 1 180 ? -13.984 5.968 30.031 1.00 80.38 180 VAL A C 1
ATOM 1468 O O . VAL A 1 180 ? -12.991 6.299 29.384 1.00 80.38 180 VAL A O 1
ATOM 1471 N N . PRO A 1 181 ? -14.178 6.411 31.290 1.00 78.19 181 PRO A N 1
ATOM 1472 C CA . PRO A 1 181 ? -13.168 7.198 32.001 1.00 78.19 181 PRO A CA 1
ATOM 1473 C C . PRO A 1 181 ? -11.841 6.434 32.125 1.00 78.19 181 PRO A C 1
ATOM 1475 O O . PRO A 1 181 ? -11.864 5.230 32.394 1.00 78.19 181 PRO A O 1
ATOM 1478 N N . LEU A 1 182 ? -10.693 7.119 32.020 1.00 73.25 182 LEU A N 1
ATOM 1479 C CA . LEU A 1 182 ? -9.358 6.488 32.080 1.00 73.25 182 LEU A CA 1
ATOM 1480 C C . LEU A 1 182 ? -9.164 5.581 33.310 1.00 73.25 182 LEU A C 1
ATOM 1482 O O . LEU A 1 182 ? -8.575 4.511 33.201 1.00 73.25 182 LEU A O 1
ATOM 1486 N N . ASN A 1 183 ? -9.703 5.984 34.463 1.00 77.25 183 ASN A N 1
ATOM 1487 C CA . ASN 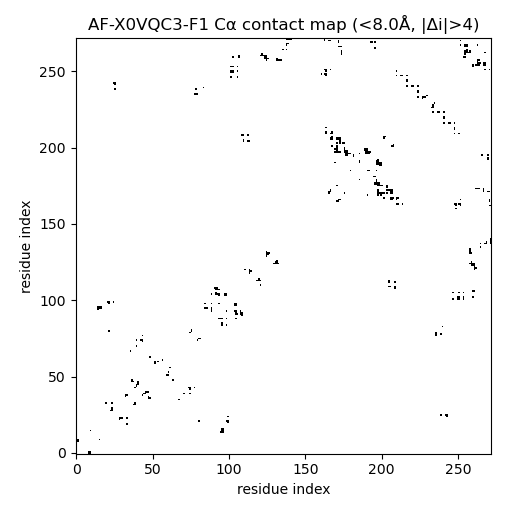A 1 183 ? -9.517 5.284 35.740 1.00 77.25 183 ASN A CA 1
ATOM 1488 C C . ASN A 1 183 ? -10.574 4.202 36.016 1.00 77.25 183 ASN A C 1
ATOM 1490 O O . ASN A 1 183 ? -10.584 3.622 37.097 1.00 77.25 183 ASN A O 1
ATOM 1494 N N . SER A 1 184 ? -11.489 3.952 35.077 1.00 78.31 184 SER A N 1
ATOM 1495 C CA . SER A 1 184 ? -12.480 2.884 35.221 1.00 78.31 184 SER A CA 1
ATOM 1496 C C . SER A 1 184 ? -11.914 1.538 34.773 1.00 78.31 184 SER A C 1
ATOM 1498 O O . SER A 1 184 ? -11.075 1.479 33.866 1.00 78.31 184 SER A O 1
ATOM 1500 N N . GLU A 1 185 ? -12.372 0.454 35.397 1.00 79.38 185 GLU A N 1
ATOM 1501 C CA . GLU A 1 185 ? -12.094 -0.899 34.915 1.00 79.38 185 GLU A CA 1
ATOM 1502 C C . GLU A 1 185 ? -12.708 -1.096 33.523 1.00 79.38 185 GLU A C 1
ATOM 1504 O O . GLU A 1 185 ? -13.820 -0.642 33.233 1.00 79.38 185 GLU A O 1
ATOM 1509 N N . THR A 1 186 ? -11.964 -1.750 32.633 1.00 80.81 186 THR A N 1
ATOM 1510 C CA . THR A 1 186 ? -12.480 -2.166 31.328 1.00 80.81 186 THR A CA 1
ATOM 1511 C C . THR A 1 186 ? -13.479 -3.299 31.512 1.00 80.81 186 THR A C 1
ATOM 1513 O O . THR A 1 186 ? -13.296 -4.162 32.369 1.00 80.81 186 THR A O 1
ATOM 1516 N N . LYS A 1 187 ? -14.528 -3.330 30.683 1.00 83.69 187 LYS A N 1
ATOM 1517 C CA . LYS A 1 187 ? -15.434 -4.482 30.649 1.00 83.69 187 LYS A CA 1
ATOM 1518 C C . LYS A 1 187 ? -14.652 -5.743 30.290 1.00 83.69 187 LYS A C 1
ATOM 1520 O O . LYS A 1 187 ? -13.682 -5.677 29.536 1.00 83.69 187 LYS A O 1
ATOM 1525 N N . GLU A 1 188 ? -15.091 -6.881 30.818 1.00 81.25 188 GLU A N 1
ATOM 1526 C CA . GLU A 1 188 ? -14.485 -8.174 30.511 1.00 81.25 188 GLU A CA 1
ATOM 1527 C C . GLU A 1 188 ? -14.453 -8.405 28.991 1.00 81.25 188 GLU A C 1
ATOM 1529 O O . GLU A 1 188 ? -15.478 -8.303 28.315 1.00 81.25 188 GLU A O 1
ATOM 1534 N N . GLY A 1 189 ? -13.258 -8.667 28.456 1.00 84.56 189 GLY A N 1
ATOM 1535 C CA . GLY A 1 189 ? -13.022 -8.881 27.026 1.00 84.56 189 GLY A CA 1
ATOM 1536 C C . GLY A 1 189 ? -12.689 -7.630 26.204 1.00 84.56 189 GLY A C 1
ATOM 1537 O O . GLY A 1 189 ? -12.225 -7.791 25.080 1.00 84.56 189 GLY A O 1
ATOM 1538 N N . ASP A 1 190 ? -12.857 -6.412 26.727 1.00 91.69 190 ASP A N 1
ATOM 1539 C CA . ASP A 1 190 ? -12.364 -5.188 26.075 1.00 91.69 190 ASP A CA 1
ATOM 1540 C C . ASP A 1 190 ? -10.873 -4.975 26.400 1.00 91.69 190 ASP A C 1
ATOM 1542 O O . ASP A 1 190 ? -10.386 -5.390 27.454 1.00 91.69 190 ASP A O 1
ATOM 1546 N N . ILE A 1 191 ? -10.137 -4.288 25.520 1.00 92.38 191 ILE A N 1
ATOM 1547 C CA . ILE A 1 191 ? -8.719 -3.959 25.748 1.00 92.38 191 ILE A CA 1
ATOM 1548 C C . ILE A 1 191 ? -8.528 -2.451 25.869 1.00 92.38 191 ILE A C 1
ATOM 1550 O O . ILE A 1 191 ? -9.195 -1.676 25.183 1.00 92.38 191 ILE A O 1
ATOM 1554 N N . ARG A 1 192 ? -7.579 -2.026 26.704 1.00 91.56 192 ARG A N 1
ATOM 1555 C CA . ARG A 1 192 ? -7.119 -0.634 26.771 1.00 91.56 192 ARG A CA 1
ATOM 1556 C C . ARG A 1 192 ? -5.750 -0.519 26.111 1.00 91.56 192 ARG A C 1
ATOM 1558 O O . ARG A 1 192 ? -4.824 -1.221 26.507 1.00 91.56 192 AR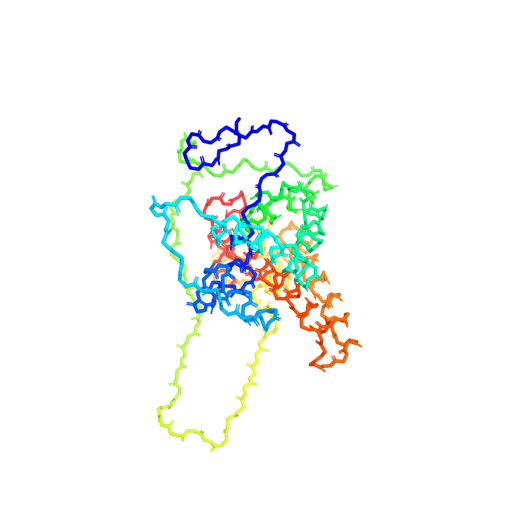G A O 1
ATOM 1565 N N . ILE A 1 193 ? -5.635 0.375 25.134 1.00 90.69 193 ILE A N 1
ATOM 1566 C CA . ILE A 1 193 ? -4.374 0.757 24.496 1.00 90.69 193 ILE A CA 1
ATOM 1567 C C . ILE A 1 193 ? -4.203 2.254 24.728 1.00 90.69 193 ILE A C 1
ATOM 1569 O O . ILE A 1 193 ? -5.043 3.050 24.304 1.00 90.69 193 ILE A O 1
ATOM 1573 N N . GLU A 1 194 ? -3.140 2.621 25.443 1.00 85.94 194 GLU A N 1
ATOM 1574 C CA . GLU A 1 194 ? -2.933 3.982 25.948 1.00 85.94 194 GLU A CA 1
ATOM 1575 C C . GLU A 1 194 ? -4.183 4.487 26.700 1.00 85.94 194 GLU A C 1
ATOM 1577 O O . GLU A 1 194 ? -4.606 3.890 27.693 1.00 85.94 194 GLU A O 1
ATOM 1582 N N . GLU A 1 195 ? -4.794 5.565 26.216 1.00 87.38 195 GLU A N 1
ATOM 1583 C CA . GLU A 1 195 ? -5.965 6.203 26.820 1.00 87.38 195 GLU A CA 1
ATOM 1584 C C . GLU A 1 195 ? -7.293 5.733 26.202 1.00 87.38 195 GLU A C 1
ATOM 1586 O O . GLU A 1 195 ? -8.363 6.154 26.639 1.00 87.38 195 GLU A O 1
ATOM 1591 N N . THR A 1 196 ? -7.254 4.847 25.199 1.00 91.62 196 THR A N 1
ATOM 1592 C CA . THR A 1 196 ? -8.442 4.414 24.449 1.00 91.62 196 THR A CA 1
ATOM 1593 C C . THR A 1 196 ? -8.792 2.960 24.739 1.00 91.62 196 THR A C 1
ATOM 1595 O O . THR A 1 196 ? -7.934 2.079 24.764 1.00 91.62 196 THR A O 1
ATOM 1598 N N . VAL A 1 197 ? -10.082 2.691 24.945 1.00 94.19 197 VAL A N 1
ATOM 1599 C CA . VAL A 1 197 ? -10.599 1.332 25.139 1.00 94.19 197 VAL A CA 1
ATOM 1600 C C . VAL A 1 197 ? -11.287 0.858 23.869 1.00 94.19 197 VAL A C 1
ATOM 1602 O O . VAL A 1 197 ? -12.147 1.556 23.332 1.00 94.19 197 VAL A O 1
ATOM 1605 N N . PHE A 1 198 ? -10.917 -0.335 23.415 1.00 95.56 198 PHE A N 1
ATOM 1606 C CA . PHE A 1 198 ? -11.434 -0.967 22.211 1.00 95.56 198 PHE A CA 1
ATOM 1607 C C . PHE A 1 198 ? -12.199 -2.240 22.552 1.00 95.56 198 PHE A C 1
ATOM 1609 O O . PHE A 1 198 ? -11.653 -3.186 23.133 1.00 95.56 198 PHE A O 1
ATOM 1616 N N . ARG A 1 199 ? -13.452 -2.299 22.104 1.00 95.69 199 ARG A N 1
ATOM 1617 C CA . ARG A 1 199 ? -14.219 -3.539 22.074 1.00 95.69 199 ARG A CA 1
ATOM 1618 C C . ARG A 1 199 ? -13.572 -4.537 21.125 1.00 95.69 199 ARG A C 1
ATOM 1620 O O . ARG A 1 199 ? -13.308 -4.214 19.969 1.00 95.69 199 ARG A O 1
ATOM 1627 N N . GLN A 1 200 ? -13.405 -5.775 21.582 1.00 95.25 200 GLN A N 1
ATOM 1628 C CA . GLN A 1 200 ? -12.847 -6.867 20.778 1.00 95.25 200 GLN A CA 1
ATOM 1629 C C . GLN A 1 200 ? -13.894 -7.491 19.850 1.00 95.25 200 GLN A C 1
ATOM 1631 O O . GLN A 1 200 ? -14.229 -8.670 19.938 1.00 95.25 200 GLN A O 1
ATOM 1636 N N . ASN A 1 201 ? -14.451 -6.662 18.966 1.00 95.38 201 ASN A N 1
ATOM 1637 C CA . ASN A 1 201 ? -15.386 -7.088 17.936 1.00 95.38 201 ASN A CA 1
ATOM 1638 C C . ASN A 1 201 ? -14.685 -7.115 16.563 1.00 95.38 201 ASN A C 1
ATOM 1640 O O . ASN A 1 201 ? -14.468 -6.048 15.977 1.00 95.38 201 ASN A O 1
ATOM 1644 N N . PRO A 1 202 ? -14.375 -8.306 16.017 1.00 95.19 202 PRO A N 1
ATOM 1645 C CA . PRO A 1 202 ? -13.696 -8.435 14.730 1.00 95.19 202 PRO A CA 1
ATOM 1646 C C . PRO A 1 202 ? -14.612 -8.150 13.533 1.00 95.19 202 PRO A C 1
ATOM 1648 O O . PRO A 1 202 ? -14.122 -8.056 12.408 1.00 95.19 202 PRO A O 1
ATOM 1651 N N . ASP A 1 203 ? -15.928 -8.010 13.744 1.00 95.12 203 ASP A N 1
ATOM 1652 C CA . ASP A 1 203 ? -16.911 -7.813 12.675 1.00 95.12 203 ASP A CA 1
ATOM 1653 C C . ASP A 1 203 ? -17.085 -6.346 12.243 1.00 95.12 203 ASP A C 1
ATOM 1655 O O . ASP A 1 203 ? -18.050 -6.004 11.543 1.00 95.12 203 ASP A O 1
ATOM 1659 N N . THR A 1 204 ? -16.147 -5.479 12.617 1.00 95.81 204 THR A N 1
ATOM 1660 C CA . THR A 1 204 ? -16.078 -4.083 12.177 1.00 95.81 204 THR A CA 1
ATOM 1661 C C . THR A 1 204 ? -15.302 -3.927 10.870 1.00 95.81 204 THR A C 1
ATOM 1663 O O . THR A 1 204 ? -14.713 -4.868 10.329 1.00 95.81 204 THR A O 1
ATOM 1666 N N . LEU A 1 205 ? -15.385 -2.740 10.275 1.00 95.81 205 LEU A N 1
ATOM 1667 C CA . LEU A 1 205 ? -14.998 -2.544 8.885 1.00 95.81 205 LEU A CA 1
ATOM 1668 C C . LEU A 1 205 ? -13.482 -2.601 8.678 1.00 95.81 205 LEU A C 1
ATOM 1670 O O . LEU A 1 205 ? -13.032 -3.297 7.763 1.00 95.81 205 LEU A O 1
ATOM 1674 N N . LEU A 1 206 ? -12.694 -1.904 9.504 1.00 95.62 206 LEU A N 1
ATOM 1675 C CA . LEU A 1 206 ? -11.236 -1.878 9.362 1.00 95.62 206 LEU A CA 1
ATOM 1676 C C . LEU A 1 206 ? -10.611 -3.271 9.576 1.00 95.62 206 LEU A C 1
ATOM 1678 O O . LEU A 1 206 ? -9.838 -3.684 8.700 1.00 95.62 206 LEU A O 1
ATOM 1682 N N . PRO A 1 207 ? -10.966 -4.053 10.620 1.00 96.00 207 PRO A N 1
ATOM 1683 C CA . PRO A 1 207 ? -10.472 -5.419 10.786 1.00 96.00 207 PRO A CA 1
ATOM 1684 C C . PRO A 1 207 ? -10.839 -6.330 9.614 1.00 96.00 207 PRO A C 1
ATOM 1686 O O . PRO A 1 207 ? -9.970 -7.026 9.087 1.00 96.00 207 PRO A O 1
ATOM 1689 N N . ILE A 1 208 ? -12.085 -6.295 9.125 1.00 95.69 208 ILE A N 1
ATOM 1690 C CA . ILE A 1 208 ? -12.509 -7.154 8.008 1.00 95.69 208 ILE A CA 1
ATOM 1691 C C . ILE A 1 208 ? -11.747 -6.829 6.725 1.00 95.69 208 ILE A C 1
ATOM 1693 O O . ILE A 1 208 ? -11.230 -7.736 6.064 1.00 95.69 208 ILE A O 1
ATOM 1697 N N . VAL A 1 209 ? -11.665 -5.550 6.354 1.00 94.44 209 VAL A N 1
ATOM 1698 C CA . VAL A 1 209 ? -10.960 -5.130 5.134 1.00 94.44 209 VAL A CA 1
ATOM 1699 C C . VAL A 1 209 ? -9.478 -5.488 5.230 1.00 94.44 209 VAL A C 1
ATOM 1701 O O . VAL A 1 209 ? -8.914 -6.052 4.289 1.00 94.44 209 VAL A O 1
ATOM 1704 N N . THR A 1 210 ? -8.859 -5.248 6.386 1.00 94.44 210 THR A N 1
ATOM 1705 C CA . THR A 1 210 ? -7.445 -5.566 6.623 1.00 94.44 210 THR A CA 1
ATOM 1706 C C . THR A 1 210 ? -7.190 -7.073 6.580 1.00 94.44 210 THR A C 1
ATOM 1708 O O . THR A 1 210 ? -6.248 -7.523 5.926 1.00 94.44 210 THR A O 1
ATOM 1711 N N . LYS A 1 211 ? -8.078 -7.886 7.164 1.00 94.00 211 LYS A N 1
ATOM 1712 C CA . LYS A 1 211 ? -8.011 -9.354 7.110 1.00 94.00 211 LYS A CA 1
ATOM 1713 C C . LYS A 1 211 ? -8.139 -9.892 5.684 1.00 94.00 211 LYS A C 1
ATOM 1715 O O . LYS A 1 211 ? -7.428 -10.831 5.315 1.00 94.00 211 LYS A O 1
ATOM 1720 N N . LYS A 1 212 ? -8.995 -9.291 4.850 1.00 91.00 212 LYS A N 1
ATOM 1721 C CA . LYS A 1 212 ? -9.108 -9.633 3.419 1.00 91.00 212 LYS A CA 1
ATOM 1722 C C . LYS A 1 212 ? -7.815 -9.322 2.663 1.00 91.00 212 LYS A C 1
ATOM 1724 O O . LYS A 1 212 ? -7.325 -10.178 1.928 1.00 91.00 212 LYS A O 1
ATOM 1729 N N . LEU A 1 213 ? -7.227 -8.146 2.893 1.00 90.94 213 LEU A N 1
ATOM 1730 C CA . LEU A 1 213 ? -5.934 -7.760 2.313 1.00 90.94 213 LEU A CA 1
ATOM 1731 C C . LEU A 1 213 ? -4.806 -8.714 2.737 1.00 90.94 213 LEU A C 1
ATOM 1733 O O . LEU A 1 213 ? -4.028 -9.169 1.897 1.00 90.94 213 LEU A O 1
ATOM 1737 N N . LEU A 1 214 ? -4.736 -9.065 4.023 1.00 92.50 214 LEU A N 1
ATOM 1738 C CA . LEU A 1 214 ? -3.756 -10.019 4.547 1.00 92.50 214 LEU A CA 1
ATOM 1739 C C . LEU A 1 214 ? -3.915 -11.409 3.928 1.00 92.50 214 LEU A C 1
ATOM 1741 O O . LEU A 1 214 ? -2.919 -12.034 3.562 1.00 92.50 214 LEU A O 1
ATOM 1745 N N . THR A 1 215 ? -5.155 -11.868 3.768 1.00 90.81 215 THR A N 1
ATOM 1746 C CA . THR A 1 215 ? -5.468 -13.160 3.151 1.00 90.81 215 THR A CA 1
ATOM 1747 C C . THR A 1 215 ? -5.013 -13.193 1.694 1.00 90.81 215 THR A C 1
ATOM 1749 O O . THR A 1 215 ? -4.305 -14.121 1.305 1.00 90.81 215 THR A O 1
ATOM 1752 N N . LEU A 1 216 ? -5.322 -12.153 0.911 1.00 85.38 216 LEU A N 1
ATOM 1753 C CA . LEU A 1 216 ? -4.860 -12.020 -0.474 1.00 85.38 216 LEU A CA 1
ATOM 1754 C C . LEU A 1 216 ? -3.329 -12.048 -0.564 1.00 85.38 216 LEU A C 1
ATOM 1756 O O . LEU A 1 216 ? -2.752 -12.813 -1.337 1.00 85.38 216 LEU A O 1
ATOM 1760 N N . LYS A 1 217 ? -2.656 -11.246 0.269 1.00 89.81 217 LYS A N 1
ATOM 1761 C CA . LYS A 1 217 ? -1.191 -11.207 0.337 1.00 89.81 217 LYS A CA 1
ATOM 1762 C C . LYS A 1 217 ? -0.611 -12.594 0.631 1.00 89.81 217 LYS A C 1
ATOM 1764 O O . LYS A 1 217 ? 0.370 -12.994 0.007 1.00 89.81 217 LYS A O 1
ATOM 1769 N N . ASN A 1 218 ? -1.206 -13.332 1.569 1.00 90.44 218 ASN A N 1
ATOM 1770 C CA . ASN A 1 218 ? -0.745 -14.667 1.946 1.00 90.44 218 ASN A CA 1
ATOM 1771 C C . ASN A 1 218 ? -0.972 -15.698 0.831 1.00 90.44 218 ASN A C 1
ATOM 1773 O O . ASN A 1 218 ? -0.087 -16.515 0.591 1.00 90.44 218 ASN A O 1
ATOM 1777 N N . GLN A 1 219 ? -2.091 -15.626 0.104 1.00 87.25 219 GLN A N 1
ATOM 1778 C CA . GLN A 1 219 ? -2.348 -16.482 -1.061 1.00 87.25 219 GLN A CA 1
ATOM 1779 C C . GLN A 1 219 ? -1.298 -16.271 -2.162 1.00 87.25 219 GLN A C 1
ATOM 1781 O O . GLN A 1 219 ? -0.756 -17.238 -2.693 1.00 87.25 219 GLN A O 1
ATOM 1786 N N . ILE A 1 220 ? -0.953 -15.017 -2.468 1.00 83.44 220 ILE A N 1
ATOM 1787 C CA . ILE A 1 220 ? 0.091 -14.699 -3.457 1.00 83.44 220 ILE A CA 1
ATOM 1788 C C . ILE A 1 220 ? 1.467 -15.147 -2.952 1.00 83.44 220 ILE A C 1
ATOM 1790 O O . ILE A 1 220 ? 2.239 -15.737 -3.702 1.00 83.44 220 ILE A O 1
ATOM 1794 N N . LYS A 1 221 ? 1.765 -14.952 -1.660 1.00 89.88 221 LYS A N 1
ATOM 1795 C CA . LYS A 1 221 ? 3.005 -15.450 -1.046 1.00 89.88 221 LYS A CA 1
ATOM 1796 C C . LYS A 1 221 ? 3.129 -16.973 -1.164 1.00 89.88 221 LYS A C 1
ATOM 1798 O O . LYS A 1 221 ? 4.218 -17.475 -1.432 1.00 89.88 221 LYS A O 1
ATOM 1803 N N . GLN A 1 222 ? 2.028 -17.703 -0.985 1.00 89.62 222 GLN A N 1
ATOM 1804 C CA . GLN A 1 222 ? 1.998 -19.154 -1.139 1.00 89.62 222 GLN A CA 1
ATOM 1805 C C . GLN A 1 222 ? 2.271 -19.563 -2.590 1.00 89.62 222 GLN A C 1
ATOM 1807 O O . GLN A 1 222 ? 3.140 -20.402 -2.817 1.00 89.62 222 GLN A O 1
ATOM 1812 N N . LYS A 1 223 ? 1.626 -18.922 -3.574 1.00 83.75 223 LYS A N 1
ATOM 1813 C CA . LYS A 1 223 ? 1.937 -19.137 -4.999 1.00 83.75 223 LYS A CA 1
ATOM 1814 C C . LYS A 1 223 ? 3.415 -18.874 -5.293 1.00 83.75 223 LYS A C 1
ATOM 1816 O O . LYS A 1 223 ? 4.086 -19.727 -5.865 1.00 83.7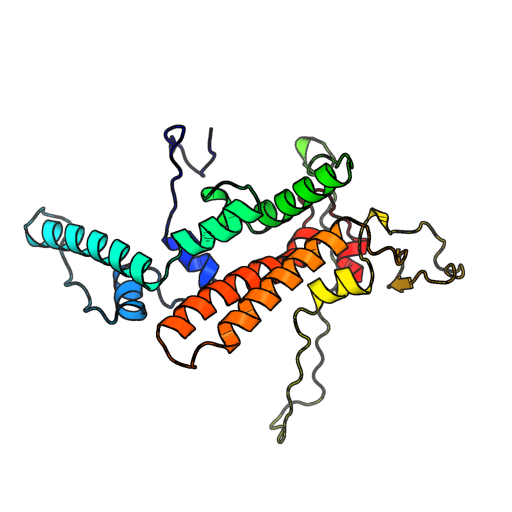5 223 LYS A O 1
ATOM 1821 N N . LEU A 1 224 ? 3.960 -17.762 -4.799 1.00 88.00 224 LEU A N 1
ATOM 1822 C CA . LEU A 1 224 ? 5.372 -17.421 -4.965 1.00 88.00 224 LEU A CA 1
ATOM 1823 C C . LEU A 1 224 ? 6.304 -18.499 -4.389 1.00 88.00 224 LEU A C 1
ATOM 1825 O O . LEU A 1 224 ? 7.322 -18.815 -4.997 1.00 88.00 224 LEU A O 1
ATOM 1829 N N . SER A 1 225 ? 5.947 -19.093 -3.244 1.00 89.50 225 SER A N 1
ATOM 1830 C CA . SER A 1 225 ? 6.746 -20.151 -2.609 1.00 89.50 225 SER A CA 1
ATOM 1831 C C . SER A 1 225 ? 6.800 -21.462 -3.404 1.00 89.50 225 SER A C 1
ATOM 1833 O O . SER A 1 225 ? 7.733 -22.237 -3.220 1.00 89.50 225 SER A O 1
ATOM 1835 N N . THR A 1 226 ? 5.837 -21.699 -4.303 1.00 91.31 226 THR A N 1
ATOM 1836 C CA . THR A 1 226 ? 5.830 -22.881 -5.185 1.00 91.31 226 THR A CA 1
ATOM 1837 C C . THR A 1 226 ? 6.698 -22.724 -6.434 1.00 91.31 226 THR A C 1
ATOM 1839 O O . THR A 1 226 ? 6.991 -23.713 -7.102 1.00 91.31 226 THR A O 1
ATOM 1842 N N . ILE A 1 227 ? 7.145 -21.504 -6.742 1.00 89.81 227 ILE A N 1
ATOM 1843 C CA . ILE A 1 227 ? 7.953 -21.210 -7.927 1.00 89.81 227 ILE A CA 1
ATOM 1844 C C . ILE A 1 227 ? 9.438 -21.324 -7.567 1.00 89.81 227 ILE A C 1
ATOM 1846 O O . ILE A 1 227 ? 9.896 -20.826 -6.536 1.00 89.81 227 ILE A O 1
ATOM 1850 N N . LYS A 1 228 ? 10.228 -21.953 -8.444 1.00 89.94 228 LYS A N 1
ATOM 1851 C CA . LYS A 1 228 ? 11.673 -22.112 -8.244 1.00 89.94 228 LYS A CA 1
ATOM 1852 C C . LYS A 1 228 ? 12.370 -20.748 -8.167 1.00 89.94 228 LYS A C 1
ATOM 1854 O O . LYS A 1 228 ? 12.248 -19.920 -9.073 1.00 89.94 2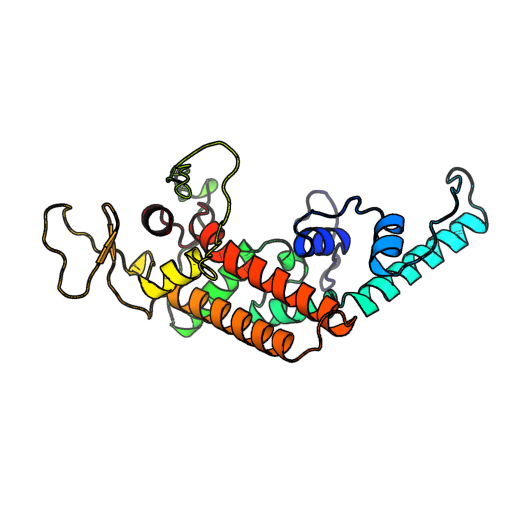28 LYS A O 1
ATOM 1859 N N . LEU A 1 229 ? 13.158 -20.558 -7.108 1.00 87.88 229 LEU A N 1
ATOM 1860 C CA . LEU A 1 229 ? 13.972 -19.362 -6.876 1.00 87.88 229 LEU A CA 1
ATOM 1861 C C . LEU A 1 229 ? 14.847 -19.017 -8.093 1.00 87.88 229 LEU A C 1
ATOM 1863 O O . LEU A 1 229 ? 15.361 -19.898 -8.782 1.00 87.88 229 LEU A O 1
ATOM 1867 N N . ASN A 1 230 ? 15.050 -17.715 -8.311 1.00 82.12 230 ASN A N 1
ATOM 1868 C CA . ASN A 1 230 ? 15.891 -17.132 -9.368 1.00 82.12 230 ASN A CA 1
ATOM 1869 C C . ASN A 1 230 ? 15.447 -17.396 -10.820 1.00 82.12 230 ASN A C 1
ATOM 1871 O O . ASN A 1 230 ? 16.185 -17.063 -11.745 1.00 82.12 230 ASN A O 1
ATOM 1875 N N . THR A 1 231 ? 14.242 -17.920 -11.047 1.00 84.31 231 THR A N 1
ATOM 1876 C CA . THR A 1 231 ? 13.650 -17.997 -12.392 1.00 84.31 231 THR A CA 1
ATOM 1877 C C . THR A 1 231 ? 13.049 -16.647 -12.824 1.00 84.31 231 THR A C 1
ATOM 1879 O O . THR A 1 231 ? 12.689 -15.835 -11.963 1.00 84.31 231 THR A O 1
ATOM 1882 N N . PRO A 1 232 ? 12.915 -16.370 -14.138 1.00 76.38 232 PRO A N 1
ATOM 1883 C CA . PRO A 1 232 ? 12.181 -15.199 -14.627 1.00 76.38 232 PRO A CA 1
ATOM 1884 C C . PRO A 1 232 ? 10.743 -15.146 -14.094 1.00 76.38 232 PRO A C 1
ATOM 1886 O O . PRO A 1 232 ? 10.289 -14.099 -13.645 1.00 76.38 232 PRO A O 1
ATOM 1889 N N . GLU A 1 233 ? 10.074 -16.299 -14.043 1.00 79.50 233 GLU A N 1
ATOM 1890 C CA . GLU A 1 233 ? 8.734 -16.450 -13.473 1.00 79.50 233 GLU A CA 1
ATOM 1891 C C . GLU A 1 233 ? 8.688 -16.033 -11.995 1.00 79.50 233 GLU A C 1
ATOM 1893 O O . GLU A 1 233 ? 7.844 -15.228 -11.606 1.00 79.50 233 GLU A O 1
ATOM 1898 N N . TYR A 1 234 ? 9.654 -16.486 -11.183 1.00 84.69 234 TYR A N 1
ATOM 1899 C CA . TYR A 1 234 ? 9.761 -16.075 -9.781 1.00 84.69 234 TYR A CA 1
ATOM 1900 C C . TYR A 1 234 ? 9.967 -14.567 -9.639 1.00 84.69 234 TYR A C 1
ATOM 1902 O O . TYR A 1 234 ? 9.355 -13.942 -8.776 1.00 84.69 234 TYR A O 1
ATOM 1910 N N . LYS A 1 235 ? 10.831 -13.964 -10.468 1.00 77.12 235 LYS A N 1
ATOM 1911 C CA . LYS A 1 235 ? 11.068 -12.511 -10.437 1.00 77.12 235 LYS A CA 1
ATOM 1912 C C . LYS A 1 235 ? 9.774 -11.746 -10.727 1.00 77.12 235 LYS A C 1
ATOM 1914 O O . LYS A 1 235 ? 9.459 -10.820 -9.986 1.00 77.12 235 LYS A O 1
ATOM 1919 N N . ASN A 1 236 ? 9.009 -12.174 -11.727 1.00 72.56 236 ASN A N 1
ATOM 1920 C CA . ASN A 1 236 ? 7.749 -11.538 -12.108 1.00 72.56 236 ASN A CA 1
ATOM 1921 C C . ASN A 1 236 ? 6.682 -11.675 -11.015 1.00 72.56 236 ASN A C 1
ATOM 1923 O O . ASN A 1 236 ? 6.064 -10.691 -10.617 1.00 72.56 236 ASN A O 1
ATOM 1927 N N . GLU A 1 237 ? 6.502 -12.873 -10.461 1.00 80.06 237 GLU A N 1
ATOM 1928 C CA . GLU A 1 237 ? 5.514 -13.087 -9.401 1.00 80.06 237 GLU A CA 1
ATOM 1929 C C . GLU A 1 237 ? 5.918 -12.380 -8.093 1.00 80.06 237 GLU A C 1
ATOM 1931 O O . GLU A 1 237 ? 5.073 -11.846 -7.370 1.00 80.06 237 GLU A O 1
ATOM 1936 N N . LYS A 1 238 ? 7.225 -12.277 -7.812 1.00 83.19 238 LYS A N 1
ATOM 1937 C CA . LYS A 1 238 ? 7.746 -11.507 -6.675 1.00 83.19 238 LYS A CA 1
ATOM 1938 C C . LYS A 1 238 ? 7.398 -10.024 -6.788 1.00 83.19 238 LYS A C 1
ATOM 1940 O O . LYS A 1 238 ? 7.078 -9.404 -5.777 1.00 83.19 238 LYS A O 1
ATOM 1945 N N . VAL A 1 239 ? 7.448 -9.460 -7.992 1.00 73.81 239 VAL A N 1
ATOM 1946 C CA . VAL A 1 239 ? 7.078 -8.061 -8.242 1.00 73.81 239 VAL A CA 1
ATOM 1947 C C . VAL A 1 239 ? 5.605 -7.815 -7.888 1.00 73.81 239 VAL A C 1
ATOM 1949 O O . VAL A 1 239 ? 5.303 -6.863 -7.163 1.00 73.81 239 VAL A O 1
ATOM 1952 N N . LYS A 1 240 ? 4.702 -8.724 -8.281 1.00 74.94 240 LYS A N 1
ATOM 1953 C CA . LYS A 1 240 ? 3.282 -8.668 -7.890 1.00 74.94 240 LYS A CA 1
ATOM 1954 C C . LYS A 1 240 ? 3.098 -8.760 -6.375 1.00 74.94 240 LYS A C 1
ATOM 1956 O O . LYS A 1 240 ? 2.370 -7.967 -5.778 1.00 74.94 240 LYS A O 1
ATOM 1961 N N . TYR A 1 241 ? 3.794 -9.702 -5.736 1.00 84.94 241 TYR A N 1
ATOM 1962 C CA . TYR A 1 241 ? 3.764 -9.859 -4.283 1.00 84.94 241 TYR A CA 1
ATOM 1963 C C . TYR A 1 241 ? 4.199 -8.581 -3.551 1.00 84.94 241 TYR A C 1
ATOM 1965 O O . TYR A 1 241 ? 3.516 -8.152 -2.619 1.00 84.94 241 TYR A O 1
ATOM 1973 N N . GLU A 1 242 ? 5.307 -7.955 -3.961 1.00 81.56 242 GLU A N 1
ATOM 1974 C CA . GLU A 1 242 ? 5.809 -6.734 -3.320 1.00 81.56 242 GLU A CA 1
ATOM 1975 C C . GLU A 1 242 ? 4.827 -5.565 -3.458 1.00 81.56 242 GLU A C 1
ATOM 1977 O O . GLU A 1 242 ? 4.652 -4.799 -2.510 1.00 81.56 242 GLU A O 1
ATOM 1982 N N . ALA A 1 243 ? 4.114 -5.456 -4.577 1.00 76.25 243 ALA A N 1
ATOM 1983 C CA . ALA A 1 243 ? 3.130 -4.399 -4.754 1.00 76.25 243 ALA A CA 1
ATOM 1984 C C . ALA A 1 243 ? 1.833 -4.646 -3.942 1.00 76.25 243 ALA A C 1
ATOM 1986 O O . ALA A 1 243 ? 1.332 -3.701 -3.324 1.00 76.25 243 ALA A O 1
ATOM 1987 N N . VAL A 1 244 ? 1.336 -5.888 -3.813 1.00 83.25 244 VAL A N 1
ATOM 1988 C CA . VAL A 1 244 ? 0.201 -6.202 -2.910 1.00 83.25 244 VAL A CA 1
ATOM 1989 C C . VAL A 1 244 ? 0.599 -5.977 -1.459 1.00 83.25 244 VAL A C 1
ATOM 1991 O O . VAL A 1 244 ? -0.143 -5.366 -0.690 1.00 83.25 244 VAL A O 1
ATOM 1994 N N . LYS A 1 245 ? 1.805 -6.405 -1.085 1.00 86.81 245 LYS A N 1
ATOM 1995 C CA . LYS A 1 245 ? 2.407 -6.096 0.213 1.00 86.81 245 LYS A CA 1
ATOM 1996 C C . LYS A 1 245 ? 2.500 -4.584 0.436 1.00 86.81 245 LYS A C 1
ATOM 1998 O O . LYS A 1 245 ? 2.216 -4.129 1.539 1.00 86.81 245 LYS A O 1
ATOM 2003 N N . GLY A 1 246 ? 2.821 -3.806 -0.597 1.00 84.56 246 GLY A N 1
ATOM 2004 C CA . GLY A 1 246 ? 2.795 -2.344 -0.571 1.00 84.56 246 GLY A CA 1
ATOM 2005 C C . GLY A 1 246 ? 1.412 -1.777 -0.236 1.00 84.56 246 GLY A C 1
ATOM 2006 O O . GLY A 1 246 ? 1.309 -0.912 0.633 1.00 84.56 246 GLY A O 1
ATOM 2007 N N . ILE A 1 247 ? 0.344 -2.292 -0.855 1.00 86.88 247 ILE A N 1
ATOM 2008 C CA . ILE A 1 247 ? -1.044 -1.897 -0.550 1.00 86.88 247 ILE A CA 1
ATOM 2009 C C . ILE A 1 247 ? -1.407 -2.267 0.891 1.00 86.88 247 ILE A C 1
ATOM 2011 O O . ILE A 1 247 ? -1.891 -1.418 1.634 1.00 86.88 247 ILE A O 1
ATOM 2015 N N . VAL A 1 248 ? -1.127 -3.505 1.307 1.00 88.38 248 VAL A N 1
ATOM 2016 C CA . VAL A 1 248 ? -1.427 -4.004 2.660 1.00 88.38 248 VAL A CA 1
ATOM 2017 C C . VAL A 1 248 ? -0.716 -3.167 3.721 1.00 88.38 248 VAL A C 1
ATOM 2019 O O . VAL A 1 248 ? -1.343 -2.714 4.671 1.00 88.38 248 VAL A O 1
ATOM 2022 N N . ASN A 1 249 ? 0.576 -2.896 3.539 1.00 84.94 249 ASN A N 1
ATOM 2023 C CA . ASN A 1 249 ? 1.347 -2.067 4.465 1.00 84.94 249 ASN A CA 1
ATOM 2024 C C . ASN A 1 249 ? 0.886 -0.601 4.456 1.00 84.94 249 ASN A C 1
ATOM 2026 O O . ASN A 1 249 ? 1.047 0.098 5.452 1.00 84.94 249 ASN A O 1
ATOM 2030 N N . SER A 1 250 ? 0.285 -0.142 3.355 1.00 87.75 250 SER A N 1
ATOM 2031 C CA . SER A 1 250 ? -0.308 1.195 3.272 1.00 87.75 250 SER A CA 1
ATOM 2032 C C . SER A 1 250 ? -1.661 1.300 3.974 1.00 87.75 250 SER A C 1
ATOM 2034 O O . SER A 1 250 ? -2.091 2.422 4.209 1.00 87.75 250 SER A O 1
ATOM 2036 N N . ALA A 1 251 ? -2.328 0.189 4.322 1.00 86.81 251 ALA A N 1
ATOM 2037 C CA . ALA A 1 251 ? -3.635 0.209 4.990 1.00 86.81 251 ALA A CA 1
ATOM 2038 C C . ALA A 1 251 ? -3.604 1.056 6.264 1.00 86.81 251 ALA A C 1
ATOM 2040 O O . ALA A 1 251 ? -4.357 2.017 6.377 1.00 86.81 251 ALA A O 1
ATOM 2041 N N . TYR A 1 252 ? -2.641 0.784 7.145 1.00 85.12 252 TYR A N 1
ATOM 2042 C CA . TYR A 1 252 ? -2.411 1.583 8.347 1.00 85.12 252 TYR A CA 1
ATOM 2043 C C . TYR A 1 252 ? -2.156 3.066 8.021 1.00 85.12 252 TYR A C 1
ATOM 2045 O O . TYR A 1 252 ? -2.828 3.942 8.560 1.00 85.12 252 TYR A O 1
ATOM 2053 N N . GLY A 1 253 ? -1.241 3.360 7.089 1.00 87.75 253 GLY A N 1
ATOM 2054 C CA . GLY A 1 253 ? -0.928 4.744 6.718 1.00 87.75 253 GLY A CA 1
ATOM 2055 C C . GLY A 1 253 ? -2.129 5.500 6.139 1.00 87.75 253 GLY A C 1
ATOM 2056 O O . GLY A 1 253 ? -2.235 6.712 6.299 1.00 87.75 253 GLY A O 1
ATOM 2057 N N . VAL A 1 254 ? -3.055 4.792 5.489 1.00 90.19 254 VAL A N 1
ATOM 2058 C CA . VAL A 1 254 ? -4.325 5.348 5.012 1.00 90.19 254 VAL A CA 1
ATOM 2059 C C . VAL A 1 254 ? -5.301 5.565 6.164 1.00 90.19 254 VAL A C 1
ATOM 2061 O O . VAL A 1 254 ? -5.961 6.596 6.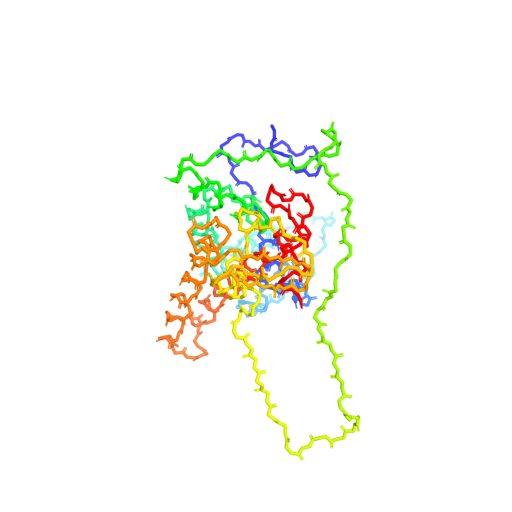185 1.00 90.19 254 VAL A O 1
ATOM 2064 N N . PHE A 1 255 ? -5.379 4.654 7.132 1.00 89.81 255 PHE A N 1
ATOM 2065 C CA . PHE A 1 255 ? -6.259 4.809 8.295 1.00 89.81 255 PHE A CA 1
ATOM 2066 C C . PHE A 1 255 ? -5.834 5.973 9.198 1.00 89.81 255 PHE A C 1
ATOM 2068 O O . PHE A 1 255 ? -6.693 6.670 9.726 1.00 89.81 255 PHE A O 1
ATOM 2075 N N . GLY A 1 256 ? -4.529 6.245 9.296 1.00 88.12 256 GLY A N 1
ATOM 2076 C CA . GLY A 1 256 ? -3.977 7.428 9.967 1.00 88.12 256 GLY A CA 1
ATOM 2077 C C . GLY A 1 256 ? -3.974 8.711 9.125 1.00 88.12 256 GLY A C 1
ATOM 2078 O O . GLY A 1 256 ? -3.472 9.740 9.571 1.00 88.12 256 GLY A O 1
ATOM 2079 N N . ASN A 1 257 ? -4.508 8.689 7.901 1.00 89.81 257 ASN A N 1
ATOM 2080 C CA . ASN A 1 257 ? -4.565 9.872 7.048 1.00 89.81 257 ASN A CA 1
ATOM 2081 C C . ASN A 1 257 ? -5.838 10.681 7.332 1.00 89.81 257 ASN A C 1
ATOM 2083 O O . ASN A 1 257 ? -6.932 10.187 7.081 1.00 89.81 257 ASN A O 1
ATOM 2087 N N . ARG A 1 258 ? -5.705 11.952 7.736 1.00 89.88 258 ARG A N 1
ATOM 2088 C CA . ARG A 1 258 ? -6.841 12.852 8.031 1.00 89.88 258 ARG A CA 1
ATOM 2089 C C . ARG A 1 258 ? -7.873 13.020 6.907 1.00 89.88 258 ARG A C 1
ATOM 2091 O O . ARG A 1 258 ? -9.003 13.407 7.163 1.00 89.88 258 ARG A O 1
ATOM 2098 N N . PHE A 1 259 ? -7.505 12.738 5.656 1.00 90.00 259 PHE A N 1
ATOM 2099 C CA . PHE A 1 259 ? -8.422 12.786 4.509 1.00 90.00 259 PHE A CA 1
ATOM 2100 C C . PHE A 1 259 ? -9.227 11.484 4.317 1.00 90.00 259 PHE A C 1
ATOM 2102 O O . PHE A 1 259 ? -10.061 11.385 3.411 1.00 90.00 259 PHE A O 1
ATOM 2109 N N . PHE A 1 260 ? -8.958 10.453 5.120 1.00 92.00 260 PHE A N 1
ATOM 2110 C CA . PHE A 1 260 ? -9.657 9.177 5.073 1.00 92.00 260 PHE A CA 1
ATOM 2111 C C . PHE A 1 260 ? -10.994 9.243 5.815 1.00 92.00 260 PHE A C 1
ATOM 2113 O O . PHE A 1 260 ? -11.122 9.890 6.847 1.00 92.00 260 PHE A O 1
ATOM 2120 N N . ARG A 1 261 ? -12.020 8.555 5.299 1.00 91.75 261 ARG A N 1
ATOM 2121 C CA . ARG A 1 261 ? -13.397 8.672 5.816 1.00 91.75 261 ARG A CA 1
ATOM 2122 C C . ARG A 1 261 ? -13.599 8.145 7.239 1.00 91.75 261 ARG A C 1
ATOM 2124 O O . ARG A 1 261 ? -14.479 8.629 7.937 1.00 91.75 261 ARG A O 1
ATOM 2131 N N . LEU A 1 262 ? -12.815 7.136 7.620 1.00 92.56 262 LEU A N 1
ATOM 2132 C CA . LEU A 1 262 ? -12.799 6.546 8.961 1.00 92.56 262 LEU A CA 1
ATOM 2133 C C . LEU A 1 262 ? -11.519 6.939 9.700 1.00 92.56 262 LEU A C 1
ATOM 2135 O O . LEU A 1 262 ? -11.046 6.185 10.547 1.00 92.56 262 LEU A O 1
ATOM 2139 N N . TYR A 1 263 ? -10.921 8.077 9.332 1.00 92.31 263 TYR A N 1
ATOM 2140 C CA . TYR A 1 263 ? -9.813 8.621 10.095 1.00 92.31 263 TYR A CA 1
ATOM 2141 C C . TYR A 1 263 ? -10.243 8.792 11.548 1.00 92.31 263 TYR A C 1
ATOM 2143 O O . TYR A 1 263 ? -11.308 9.336 11.835 1.00 92.31 263 TYR A O 1
ATOM 2151 N N . ASN A 1 264 ? -9.409 8.293 12.448 1.00 91.19 264 ASN A N 1
ATOM 2152 C CA . ASN A 1 264 ? -9.552 8.532 13.865 1.00 91.19 264 ASN A CA 1
ATOM 2153 C C . ASN A 1 264 ? -8.150 8.527 14.494 1.00 91.19 264 ASN A C 1
ATOM 2155 O O . ASN A 1 264 ? -7.427 7.533 14.341 1.00 91.19 264 ASN A O 1
ATOM 2159 N N . PRO A 1 265 ? -7.745 9.603 15.188 1.00 89.62 265 PRO A N 1
ATOM 2160 C CA . PRO A 1 265 ? -6.400 9.715 15.744 1.00 89.62 265 PRO A CA 1
ATOM 2161 C C . PRO A 1 265 ? -6.111 8.650 16.807 1.00 89.62 265 PRO A C 1
ATOM 2163 O O . PRO A 1 265 ? -4.987 8.161 16.875 1.00 89.62 265 PRO A O 1
ATOM 2166 N N . ASN A 1 266 ? -7.119 8.210 17.566 1.00 91.38 266 ASN A N 1
ATOM 2167 C CA . ASN A 1 266 ? -6.944 7.178 18.589 1.00 91.38 266 ASN A CA 1
ATOM 2168 C C . ASN A 1 266 ? -6.680 5.804 17.966 1.00 91.38 266 ASN A C 1
ATOM 2170 O O . ASN A 1 266 ? -5.859 5.047 18.470 1.00 91.38 266 ASN A O 1
ATOM 2174 N N . VAL A 1 267 ? -7.330 5.487 16.839 1.00 92.31 267 VAL A N 1
ATOM 2175 C CA . VAL A 1 267 ? -7.042 4.262 16.069 1.00 92.31 267 VAL A CA 1
ATOM 2176 C C . VAL A 1 267 ? -5.625 4.308 15.497 1.00 92.31 267 VAL A C 1
ATOM 2178 O O . VAL A 1 267 ? -4.910 3.306 15.537 1.00 92.31 267 VAL A O 1
ATOM 2181 N N . ALA A 1 268 ? -5.208 5.467 14.977 1.00 90.00 268 ALA A N 1
ATOM 2182 C CA . ALA A 1 268 ? -3.862 5.653 14.445 1.00 90.00 268 ALA A CA 1
ATOM 2183 C C . ALA A 1 268 ? -2.793 5.487 15.539 1.00 90.00 268 ALA A C 1
ATOM 2185 O O . ALA A 1 268 ? -1.875 4.694 15.343 1.00 90.00 268 ALA A O 1
ATOM 2186 N N . SER A 1 269 ? -2.967 6.157 16.687 1.00 89.81 269 SER A N 1
ATOM 2187 C CA . SER A 1 269 ? -2.071 6.068 17.852 1.00 89.81 269 SER A CA 1
ATOM 2188 C C . SER A 1 269 ? -2.007 4.647 18.407 1.00 89.81 269 SER A C 1
ATOM 2190 O O . SER A 1 269 ? -0.927 4.110 18.600 1.00 89.81 269 SER A O 1
ATOM 2192 N N . ALA A 1 270 ? -3.152 3.972 18.554 1.00 91.25 270 ALA A N 1
ATOM 2193 C CA . ALA A 1 270 ? -3.200 2.603 19.069 1.00 91.25 270 ALA A CA 1
ATOM 2194 C C . ALA A 1 270 ? -2.505 1.568 18.166 1.00 91.25 270 ALA A C 1
ATOM 2196 O O . ALA A 1 270 ? -2.233 0.451 18.603 1.00 91.25 270 ALA A O 1
ATOM 2197 N N . THR A 1 271 ? -2.242 1.910 16.901 1.00 87.88 271 THR A N 1
ATOM 2198 C CA . THR A 1 271 ? -1.518 1.034 15.973 1.00 87.88 271 THR A CA 1
ATOM 2199 C C . THR A 1 271 ? 0.007 1.204 16.077 1.00 87.88 271 THR A C 1
ATOM 2201 O O . THR A 1 271 ? 0.734 0.339 15.591 1.00 87.88 271 THR A O 1
ATOM 2204 N N . THR A 1 272 ? 0.511 2.299 16.657 1.00 83.00 272 THR A N 1
ATOM 2205 C CA . THR A 1 272 ? 1.938 2.686 16.650 1.00 83.00 272 THR A CA 1
ATOM 2206 C C . THR A 1 272 ? 2.629 2.529 17.986 1.00 83.00 272 THR A C 1
ATOM 2208 O O . THR A 1 272 ? 3.790 2.054 17.957 1.00 83.00 272 THR A O 1
#

Radius of gyration: 23.25 Å; Cα contacts (8 Å, |Δi|>4): 276; chains: 1; bounding box: 57×46×76 Å

InterPro domains:
  IPR006134 DNA-directed DNA polymerase, family B, multifunctional domain [PF00136] (105-272)
  IPR012337 Ribonuclease H-like superfamily [SSF53098] (10-121)
  IPR023211 DNA polymerase, palm domain superfamily [G3DSA:3.90.1600.10] (153-272)
  IPR036397 Ribonuclease H superfamily [G3DSA:3.30.420.10] (5-146)
  IPR043502 DNA/RNA polymerase superfamily [SSF56672] (105-272)
  IPR050240 DNA polymerase type-B [PTHR10322] (32-272)

Secondary structure (DSSP, 8-state):
----SSS--PPTT-----HHHHHHHHTTT--S---HHHHHHHHH-PPPPPP--TTS--HHHHHHHHHHHHHHHHHHHHH-HHHHHHHHHHHHT--SGGGG-HHHHHHHHHHHHHHHTTPPPPPPP-GGGT---------------S--S---S------TTHHHHHHHHTT--GGGEE---TTSPPPTT-EEETTEEE---TTSHHHHHHHHHHHHHHHHHHHHHHSPTTSHHHHHHHHHHHHHHHHHHHHHHHHT-TTSTT--HHHHHHT-

Sequence (272 aa):
LRYGDGLVFYPAGTSIIDYMEWDKKVTLNRRKSYALDNVAQEVLEDTPNEKVDFSKLNSKIKEKNINDVKRMVQLEEKLKYIDYFDEIRRLSKVEFEDMIWNSRIIDMLLLQEAKNKKIVLSMKPAEERGTLEDKAEYKGAYRDTFKTGRLAPVGSYDLSSCYPSMIVDFCLDPSNICTVPLNSETKEGDIRIEETVFRQNPDTLLPIVTKKLLTLKNQIKQKLSTIKLNTPEYKNEKVKYEAVKGIVNSAYGVFGNRFFRLYNPNVASATT

Solvent-accessible surface area (backbone atoms only — not comparable to full-atom values): 16529 Å² total; per-residue (Å²): 131,77,86,54,98,62,97,60,83,71,61,85,96,59,88,75,77,63,65,65,60,53,49,35,61,57,52,70,64,64,66,95,53,85,51,66,58,52,44,37,31,74,73,69,70,46,80,74,75,78,92,75,72,84,90,56,97,48,72,67,59,54,51,49,53,54,50,54,54,51,49,54,52,52,48,42,73,63,58,39,55,66,67,52,50,47,54,53,26,67,73,26,70,56,56,80,69,44,68,80,39,58,58,58,44,53,51,35,42,45,51,52,50,28,55,76,71,71,48,87,76,70,71,60,33,34,68,96,72,74,56,42,65,79,86,78,88,64,70,67,75,88,80,87,77,96,74,88,78,93,79,77,88,80,88,88,85,82,73,83,59,50,52,49,46,47,29,40,78,55,13,46,35,75,90,24,58,50,97,64,64,82,90,53,84,72,60,92,77,43,46,74,46,91,85,46,35,28,36,68,50,59,89,43,67,54,16,46,48,41,50,51,44,52,48,53,44,50,53,48,48,52,56,49,70,74,42,63,82,91,35,72,66,35,54,37,48,47,49,53,43,52,37,49,46,49,45,44,67,40,48,53,61,37,42,53,28,60,64,31,58,73,41,38,68,67,52,36,43,66,59,75

Mean predicted aligned error: 7.19 Å

pLDDT: mean 87.1, std 9.09, range [40.12, 96.5]

Organism: NCBI:txid412755